Protein AF-A0A3Q4H167-F1 (afdb_monomer)

Radius of gyration: 28.89 Å; Cα contacts (8 Å, |Δi|>4): 225; chains: 1; bounding box: 60×75×89 Å

InterPro domains:
  IPR008984 SMAD/FHA domain superfamily [SSF49879] (13-139)
  IPR017855 SMAD-like domain superfamily [G3DSA:2.60.200.10] (4-181)
  IPR019471 Interferon regulatory factor-3 [PF10401] (14-150)
  IPR019471 Interferon regulatory factor-3 [SM01243] (11-179)

Foldseek 3Di:
DDDPPPPPPPFDKDWDWDDQPNHTDDTDIDTHQKEFEAADPDDPDDPPPCVVPDPHHYDHDDDDDPPDDDDPSNVVVVVQRVQRHRTKMWGQDPFAIWIAAAGNHWDWAAAPPPPDPDTHTHDHPDDIDHRTGPVVVVVVVVVVVVVVVVVVVVVVVVVVQVVVQVPDPVRDDDDDDDDDDDDDDDDDDDDDD

Mean predicted aligned error: 13.27 Å

Nearest PDB structures (foldseek):
  5bvi-assembly2_B  TM=8.585E-01  e=3.384E-06  Mus musculus
  5oen-assembly1_A  TM=8.382E-01  e=2.259E-06  Mus musculus
  5oem-assembly1_A-2  TM=8.106E-01  e=5.372E-06  Mus musculus
  3dsh-assembly1_A-2  TM=7.352E-01  e=3.859E-04  Homo sapiens
  5xod-assembly1_A  TM=6.257E-01  e=1.468E-02  Homo sapiens

Organism: Neolamprologus brichardi (NCBI:txid32507)

pLDDT: mean 80.31, std 19.28, range [36.22, 97.75]

Solvent-accessible surface area (backbone atoms only — not comparable to full-atom values): 12205 Å² total; per-residue (Å²): 132,86,80,80,79,77,73,81,73,82,70,50,63,45,81,50,74,43,66,59,98,86,41,80,78,46,77,49,77,43,81,42,46,43,40,33,45,24,30,67,79,89,64,97,61,80,79,70,81,57,82,84,70,62,93,54,54,73,46,70,51,74,80,85,62,90,84,58,74,86,52,74,66,48,54,49,46,67,63,43,45,73,32,24,47,69,13,38,37,42,38,56,55,90,63,25,35,30,41,36,37,57,22,76,43,89,45,69,49,77,40,94,78,57,92,57,95,61,77,41,76,56,62,66,74,57,79,66,43,80,49,40,50,51,62,66,48,53,52,51,52,52,52,50,51,51,52,52,53,50,53,49,53,51,52,51,51,51,51,51,52,52,53,56,48,73,69,34,95,81,67,74,80,85,84,85,86,76,84,78,83,75,88,76,83,82,76,84,80,84,81,90,132

Sequence (193 aa):
TPHVIARIQVSDSFDVAVYYLGQEVLKRQIQGTDVRITYLPSSPIPPTPLVLKARFPRIPLPEPPSTLPAGPELQALFTLLPFMEKGVVLTSTQQGVYGKRFCQGRVFWTGPHTTMPDLHKMERNTEPVLLFNKEIFKQRESEMKQQVQNAQSIFESITILQSLASQSPLGEITLNLVTVPSPTNESIGCGTF

Secondary structure (DSSP, 8-state):
------------EEEEEEEETTEEEEEEEEESSEEEEEE----SS----GGGT-SS-EEEEPPPPTTSPPSHHHHHHHHHGGGGTT-EEEEE-SSEEEEEE-SSS-EEE--TT-SS---EEEPBTSPPEEEEEHHHHHHHHHHHHHHHHHHHHHHHHHHHHHHHHHT-TT-------PPPPP-----------

Structure (mmCIF, N/CA/C/O backbone):
data_AF-A0A3Q4H167-F1
#
_entry.id   AF-A0A3Q4H167-F1
#
loop_
_atom_site.group_PDB
_atom_site.id
_atom_site.type_symbol
_atom_site.label_atom_id
_atom_site.label_alt_id
_atom_site.label_comp_id
_atom_site.label_asym_id
_atom_site.label_entity_id
_atom_site.label_seq_id
_atom_site.pdbx_PDB_ins_code
_atom_site.Cartn_x
_atom_site.Cartn_y
_atom_site.Cartn_z
_atom_site.occupancy
_atom_site.B_iso_or_equiv
_atom_site.auth_seq_id
_atom_site.auth_comp_id
_atom_site.auth_asym_id
_atom_site.auth_atom_id
_atom_site.pdbx_PDB_model_num
ATOM 1 N N . THR A 1 1 ? -32.579 -30.725 15.640 1.00 43.06 1 THR A N 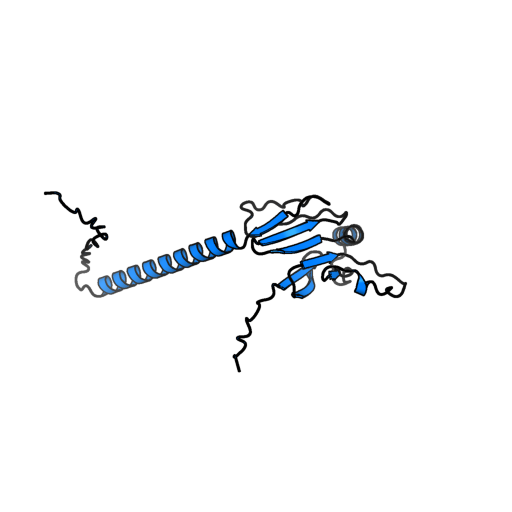1
ATOM 2 C CA . THR A 1 1 ? -31.429 -30.321 14.801 1.00 43.06 1 THR A CA 1
ATOM 3 C C . THR A 1 1 ? -31.025 -28.915 15.200 1.00 43.06 1 THR A C 1
ATOM 5 O O . THR A 1 1 ? -31.873 -28.035 15.128 1.00 43.06 1 THR A O 1
ATOM 8 N N . PRO A 1 2 ? -29.811 -28.675 15.720 1.00 40.72 2 PRO A N 1
ATOM 9 C CA . PRO A 1 2 ? -29.422 -27.328 16.108 1.00 40.72 2 PRO A CA 1
ATOM 10 C C . PRO A 1 2 ? -29.056 -26.524 14.856 1.00 40.72 2 PRO A C 1
ATOM 12 O O . PRO A 1 2 ? -28.248 -26.960 14.036 1.00 40.72 2 PRO A O 1
ATOM 15 N N . HIS A 1 3 ? -29.688 -25.361 14.706 1.00 39.06 3 HIS A N 1
ATOM 16 C CA . HIS A 1 3 ? -29.366 -24.378 13.681 1.00 39.06 3 HIS A CA 1
ATOM 17 C C . HIS A 1 3 ? -27.953 -23.838 13.920 1.00 39.06 3 HIS A C 1
ATOM 19 O O . HIS A 1 3 ? -27.687 -23.166 14.916 1.00 39.06 3 HIS A O 1
ATOM 25 N N . VAL A 1 4 ? -27.043 -24.140 12.996 1.00 45.09 4 VAL A N 1
ATOM 26 C CA . VAL A 1 4 ? -25.719 -23.521 12.936 1.00 45.09 4 VAL A CA 1
ATOM 27 C C . VAL A 1 4 ? -25.926 -22.068 12.520 1.00 45.09 4 VAL A C 1
ATOM 29 O O . VAL A 1 4 ? -26.190 -21.775 11.356 1.00 45.09 4 VAL A O 1
ATOM 32 N N . ILE A 1 5 ? -25.828 -21.151 13.482 1.00 48.06 5 ILE A N 1
ATOM 33 C CA . ILE A 1 5 ? -25.658 -19.729 13.191 1.00 48.06 5 ILE A CA 1
ATOM 34 C C . ILE A 1 5 ? -24.274 -19.603 12.557 1.00 48.06 5 ILE A C 1
ATOM 36 O O . ILE A 1 5 ? -23.255 -19.661 13.248 1.00 48.06 5 ILE A O 1
ATOM 40 N N . ALA A 1 6 ? -24.236 -19.490 11.230 1.00 44.94 6 ALA A N 1
ATOM 41 C CA . ALA A 1 6 ? -23.029 -19.142 10.504 1.00 44.94 6 ALA A CA 1
ATOM 42 C C . ALA A 1 6 ? -22.573 -17.767 11.004 1.00 44.94 6 ALA A C 1
ATOM 44 O O . ALA A 1 6 ? -23.150 -16.736 10.659 1.00 44.94 6 ALA A O 1
ATOM 45 N N . ARG A 1 7 ? -21.554 -17.746 11.869 1.00 48.09 7 ARG A N 1
ATOM 46 C CA . ARG A 1 7 ? -20.811 -16.520 12.147 1.00 48.09 7 ARG A CA 1
ATOM 47 C C . ARG A 1 7 ? -20.237 -16.084 10.806 1.00 48.09 7 ARG A C 1
ATOM 49 O O . ARG A 1 7 ? -19.384 -16.780 10.263 1.00 48.09 7 ARG A O 1
ATOM 56 N N . ILE A 1 8 ? -20.729 -14.975 10.258 1.00 46.16 8 ILE A N 1
ATOM 57 C CA . ILE A 1 8 ? -20.072 -14.307 9.136 1.00 46.16 8 ILE A CA 1
ATOM 58 C C . ILE A 1 8 ? -18.717 -13.873 9.682 1.00 46.16 8 ILE A C 1
ATOM 60 O O . ILE A 1 8 ? -18.597 -12.875 10.390 1.00 46.16 8 ILE A O 1
ATOM 64 N N . GLN A 1 9 ? -17.705 -14.699 9.451 1.00 50.94 9 GLN A N 1
ATOM 65 C CA . GLN A 1 9 ? -16.342 -14.372 9.798 1.00 50.94 9 GLN A CA 1
ATOM 66 C C . GLN A 1 9 ? -15.921 -13.317 8.782 1.00 50.94 9 GLN A C 1
ATOM 68 O O . GLN A 1 9 ? -15.625 -13.642 7.636 1.00 50.94 9 GLN A O 1
ATOM 73 N N . VAL A 1 10 ? -15.991 -12.045 9.178 1.00 60.62 10 VAL A N 1
ATOM 74 C CA . VAL A 1 10 ? -15.438 -10.950 8.383 1.00 60.62 10 VAL A CA 1
ATOM 75 C C . VAL A 1 10 ? -13.950 -11.249 8.242 1.00 60.62 10 VAL A C 1
ATOM 77 O O . VAL A 1 10 ? -13.193 -11.169 9.208 1.00 60.62 10 VAL A O 1
ATOM 80 N N . SER A 1 11 ? -13.552 -11.713 7.063 1.00 72.12 11 SER A N 1
ATOM 81 C CA . SER A 1 11 ? -12.152 -11.914 6.728 1.00 72.12 11 SER A CA 1
ATOM 82 C C . SER A 1 11 ? -11.541 -10.552 6.446 1.00 72.12 11 SER A C 1
ATOM 84 O O . SER A 1 11 ? -12.081 -9.809 5.625 1.00 72.12 11 SER A O 1
ATOM 86 N N . ASP A 1 12 ? -10.420 -10.237 7.093 1.00 85.69 12 ASP A N 1
ATOM 87 C CA . ASP A 1 12 ? -9.636 -9.060 6.729 1.00 85.69 12 ASP A CA 1
ATOM 88 C C . ASP A 1 12 ? -9.260 -9.123 5.237 1.00 85.69 12 ASP A C 1
ATOM 90 O O . ASP A 1 12 ? -9.067 -10.202 4.662 1.00 85.69 12 ASP A O 1
ATOM 94 N N . SER A 1 13 ? -9.164 -7.958 4.607 1.00 92.44 13 SER A N 1
ATOM 95 C CA . SER A 1 13 ? -8.734 -7.816 3.221 1.00 92.44 13 SER A CA 1
ATOM 96 C C . SER A 1 13 ? -7.856 -6.585 3.053 1.00 92.44 13 SER A C 1
ATOM 98 O O . SER A 1 13 ? -7.985 -5.605 3.787 1.00 92.44 13 SER A O 1
ATOM 100 N N . PHE A 1 14 ? -6.991 -6.624 2.046 1.00 94.19 14 PHE A N 1
ATOM 101 C CA . PHE A 1 14 ? -6.178 -5.494 1.622 1.00 94.19 14 PHE A CA 1
ATOM 102 C C . PHE A 1 14 ? -6.579 -5.053 0.224 1.00 94.19 14 PHE A C 1
ATOM 104 O O . PHE A 1 14 ? -6.515 -5.848 -0.712 1.00 94.19 14 PHE A O 1
ATOM 111 N N . ASP A 1 15 ? -6.901 -3.773 0.077 1.00 95.38 15 ASP A N 1
ATOM 112 C CA . ASP A 1 15 ? -6.956 -3.095 -1.212 1.00 95.38 15 ASP A CA 1
ATOM 113 C C . ASP A 1 15 ? -5.618 -2.398 -1.456 1.00 95.38 15 ASP A C 1
ATOM 115 O O . ASP A 1 15 ? -5.222 -1.490 -0.727 1.00 95.38 15 ASP A O 1
ATOM 119 N N . VAL A 1 16 ? -4.888 -2.865 -2.466 1.00 95.81 16 VAL A N 1
ATOM 120 C CA . VAL A 1 16 ? -3.539 -2.398 -2.785 1.00 95.81 16 VAL A CA 1
ATOM 121 C C . VAL A 1 16 ? -3.540 -1.773 -4.168 1.00 95.81 16 VAL A C 1
ATOM 123 O O . VAL A 1 16 ? -3.894 -2.424 -5.153 1.00 95.81 16 VAL A O 1
ATOM 126 N N . ALA A 1 17 ? -3.090 -0.524 -4.234 1.00 97.44 17 ALA A N 1
ATOM 127 C CA . ALA A 1 17 ? -2.807 0.183 -5.472 1.00 97.44 17 ALA A CA 1
ATOM 128 C C . ALA A 1 17 ? -1.304 0.482 -5.570 1.00 97.44 17 ALA A C 1
ATOM 130 O O . ALA A 1 17 ? -0.665 0.837 -4.578 1.00 97.44 17 ALA A O 1
ATOM 131 N N . VAL A 1 18 ? -0.735 0.312 -6.761 1.00 97.50 18 VAL A N 1
ATOM 132 C CA . VAL A 1 18 ? 0.668 0.614 -7.062 1.00 97.50 18 VAL A CA 1
ATOM 133 C C . VAL A 1 18 ? 0.701 1.760 -8.054 1.00 97.50 18 VAL A C 1
ATOM 135 O O . VAL A 1 18 ? 0.051 1.699 -9.099 1.00 97.50 18 VAL A O 1
ATOM 138 N N . TYR A 1 19 ? 1.500 2.773 -7.732 1.00 97.50 19 TYR A N 1
ATOM 139 C CA . TYR A 1 19 ? 1.714 3.939 -8.574 1.00 97.50 19 TYR A CA 1
ATOM 140 C C . TYR A 1 19 ? 3.181 4.022 -8.981 1.00 97.50 19 TYR A C 1
ATOM 142 O O . TYR A 1 19 ? 4.069 3.925 -8.131 1.00 97.50 19 TYR A O 1
ATOM 150 N N . TYR A 1 20 ? 3.432 4.255 -10.265 1.00 97.38 20 TYR A N 1
ATOM 151 C CA . TYR A 1 20 ? 4.746 4.616 -10.785 1.00 97.38 20 TYR A CA 1
ATOM 152 C C . TYR A 1 20 ? 4.676 6.028 -11.343 1.00 97.38 20 TYR A C 1
ATOM 154 O O . TYR A 1 20 ? 3.841 6.316 -12.191 1.00 97.38 20 TYR A O 1
ATOM 162 N N . LEU A 1 21 ? 5.532 6.917 -10.833 1.00 95.25 21 LEU A N 1
ATOM 163 C CA . LEU A 1 21 ? 5.610 8.319 -11.267 1.00 95.25 21 LEU A CA 1
ATOM 164 C C . LEU A 1 21 ? 4.243 9.041 -11.263 1.00 95.25 21 LEU A C 1
ATOM 166 O O . LEU A 1 21 ? 3.964 9.867 -12.123 1.00 95.25 21 LEU A O 1
ATOM 170 N N . GLY A 1 22 ? 3.373 8.699 -10.305 1.00 94.62 22 GLY A N 1
ATOM 171 C CA . GLY A 1 22 ? 2.020 9.257 -10.174 1.00 94.62 22 GLY A CA 1
ATOM 172 C C . GLY A 1 22 ? 0.929 8.549 -10.990 1.00 94.62 22 GLY A C 1
ATOM 173 O O . GLY A 1 22 ? -0.247 8.803 -10.750 1.00 94.62 22 GLY A O 1
ATOM 174 N N . GLN A 1 23 ? 1.274 7.627 -11.892 1.00 96.50 23 GLN A N 1
ATOM 175 C CA . GLN A 1 23 ? 0.307 6.836 -12.659 1.00 96.50 23 GLN A CA 1
ATOM 176 C C . GLN A 1 23 ? -0.023 5.520 -11.935 1.00 96.50 23 GLN A C 1
ATOM 178 O O . GLN A 1 23 ? 0.887 4.776 -11.569 1.00 96.50 23 GLN A O 1
ATOM 183 N N . GLU A 1 24 ? -1.311 5.205 -11.750 1.00 97.75 24 GLU A N 1
ATOM 184 C CA . GLU A 1 24 ? -1.752 3.894 -11.244 1.00 97.75 24 GLU A CA 1
ATOM 185 C C . GLU A 1 24 ? -1.447 2.807 -12.282 1.00 97.75 24 GLU A C 1
ATOM 187 O O . GLU A 1 24 ? -1.896 2.888 -13.425 1.00 97.75 24 GLU A O 1
ATOM 192 N N . VAL A 1 25 ? -0.686 1.787 -11.887 1.00 97.31 25 VAL A N 1
ATOM 193 C CA . VAL A 1 25 ? -0.278 0.679 -12.772 1.00 97.31 25 VAL A CA 1
ATOM 194 C C . VAL A 1 25 ? -0.857 -0.670 -12.349 1.00 97.31 25 VAL A C 1
ATOM 196 O O . VAL A 1 25 ? -0.839 -1.629 -13.118 1.00 97.31 25 VAL A O 1
ATOM 199 N N . LEU A 1 26 ? -1.362 -0.768 -11.118 1.00 96.31 26 LEU A N 1
ATOM 200 C CA . LEU A 1 26 ? -1.991 -1.969 -10.583 1.00 96.31 26 LEU A CA 1
ATOM 201 C C . LEU A 1 26 ? -2.961 -1.587 -9.471 1.00 96.31 26 LEU A C 1
ATOM 203 O O . LEU A 1 26 ? -2.605 -0.810 -8.589 1.00 96.31 26 LEU A O 1
ATOM 207 N N . LYS A 1 27 ? -4.125 -2.236 -9.448 1.00 97.06 27 LYS A N 1
ATOM 208 C CA . LYS A 1 27 ? -5.043 -2.241 -8.310 1.00 97.06 27 LYS A CA 1
ATOM 209 C C . LYS A 1 27 ? -5.552 -3.654 -8.077 1.00 97.06 27 LYS A C 1
ATOM 211 O O . LYS A 1 27 ? -6.007 -4.309 -9.014 1.00 97.06 27 LYS A O 1
ATOM 216 N N . ARG A 1 28 ? -5.437 -4.154 -6.847 1.00 94.06 28 ARG A N 1
ATOM 217 C CA . ARG A 1 28 ? -5.914 -5.489 -6.466 1.00 94.06 28 ARG A CA 1
ATOM 218 C C . ARG A 1 28 ? -6.451 -5.511 -5.050 1.00 94.06 28 ARG A C 1
ATOM 220 O O . ARG A 1 28 ? -5.851 -4.929 -4.153 1.00 94.06 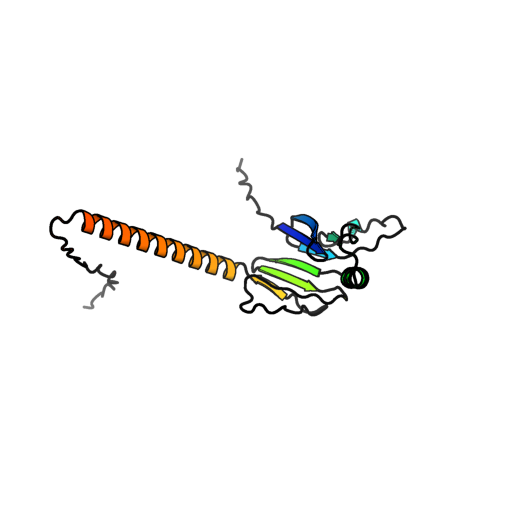28 ARG A O 1
ATOM 227 N N . GLN A 1 29 ? -7.509 -6.288 -4.868 1.00 93.88 29 GLN A N 1
ATOM 228 C CA . GLN A 1 29 ? -7.975 -6.707 -3.559 1.00 93.88 29 GLN A CA 1
ATOM 229 C C . GLN A 1 29 ? -7.446 -8.108 -3.256 1.00 93.88 29 GLN A C 1
ATOM 231 O O . GLN A 1 29 ? -7.487 -8.993 -4.113 1.00 93.88 29 GLN A O 1
ATOM 236 N N . ILE A 1 30 ? -6.947 -8.310 -2.043 1.00 90.38 30 ILE A N 1
ATOM 237 C CA . ILE A 1 30 ? -6.484 -9.603 -1.546 1.00 90.38 30 ILE A CA 1
ATOM 238 C C . ILE A 1 30 ? -7.221 -9.908 -0.250 1.00 90.38 30 ILE A C 1
ATOM 240 O O . ILE A 1 30 ? -7.204 -9.106 0.680 1.00 90.38 30 ILE A O 1
ATOM 244 N N . GLN A 1 31 ? -7.852 -11.077 -0.187 1.00 90.38 31 GLN A N 1
ATOM 245 C CA . GLN A 1 31 ? -8.442 -11.589 1.045 1.00 90.38 31 GLN A CA 1
ATOM 246 C C . GLN A 1 31 ? -7.365 -12.235 1.917 1.00 90.38 31 GLN A C 1
ATOM 248 O O . GLN A 1 31 ? -6.489 -12.945 1.416 1.00 90.38 31 GLN A O 1
ATOM 253 N N . GLY A 1 32 ? -7.456 -12.014 3.224 1.00 89.00 32 GLY A N 1
ATOM 254 C CA . GLY A 1 32 ? -6.559 -12.577 4.220 1.00 89.00 32 GLY A CA 1
ATOM 255 C C . GLY A 1 32 ? -5.897 -11.520 5.096 1.00 89.00 32 GLY A C 1
ATOM 256 O O . GLY A 1 32 ? -5.912 -10.322 4.818 1.00 89.00 32 GLY A O 1
ATOM 257 N N . THR A 1 33 ? -5.279 -11.999 6.169 1.00 92.69 33 THR A N 1
ATOM 258 C CA . THR A 1 33 ? -4.562 -11.163 7.135 1.00 92.69 33 THR A CA 1
ATOM 259 C C . THR A 1 33 ? -3.168 -10.782 6.676 1.00 92.69 33 THR A C 1
ATOM 261 O O . THR A 1 33 ? -2.592 -9.864 7.240 1.00 92.69 33 THR A O 1
ATOM 264 N N . ASP A 1 34 ? -2.614 -11.438 5.660 1.00 93.44 34 ASP A N 1
ATOM 265 C CA . ASP A 1 34 ? -1.226 -11.253 5.254 1.00 93.44 34 ASP A CA 1
ATOM 266 C C . ASP A 1 34 ? -1.107 -11.088 3.745 1.00 93.44 34 ASP A C 1
ATOM 268 O O . ASP A 1 34 ? -1.701 -11.837 2.969 1.00 93.44 34 ASP A O 1
ATOM 272 N N . VAL A 1 35 ? -0.270 -10.148 3.317 1.00 94.88 35 VAL A N 1
ATOM 273 C CA . VAL A 1 35 ? 0.062 -9.964 1.905 1.00 94.88 35 VAL A CA 1
ATOM 274 C C . VAL A 1 35 ? 1.516 -9.545 1.746 1.00 94.88 35 VAL A C 1
ATOM 276 O O . VAL A 1 35 ? 2.053 -8.763 2.529 1.00 94.88 35 VAL A O 1
ATOM 279 N N . ARG A 1 36 ? 2.184 -10.065 0.714 1.00 95.62 36 ARG A N 1
ATOM 280 C CA . ARG A 1 36 ? 3.531 -9.633 0.329 1.00 95.62 36 ARG A CA 1
ATOM 281 C C . ARG A 1 36 ? 3.512 -8.907 -1.004 1.00 95.62 36 ARG A C 1
ATOM 283 O O . ARG A 1 36 ? 3.145 -9.496 -2.014 1.00 95.62 36 ARG A O 1
ATOM 290 N N . ILE A 1 37 ? 4.016 -7.682 -1.022 1.00 96.44 37 ILE A N 1
ATOM 291 C CA . ILE A 1 37 ? 4.226 -6.895 -2.240 1.00 96.44 37 ILE A CA 1
ATOM 292 C C . ILE A 1 37 ? 5.693 -7.052 -2.640 1.00 96.44 37 ILE A C 1
ATOM 294 O O . ILE A 1 37 ? 6.582 -6.779 -1.834 1.00 96.44 37 ILE A O 1
ATOM 298 N N . THR A 1 38 ? 5.965 -7.555 -3.841 1.00 95.88 38 THR A N 1
ATOM 299 C CA . THR A 1 38 ? 7.313 -7.968 -4.273 1.00 95.88 38 THR A CA 1
ATOM 300 C C . THR A 1 38 ? 7.477 -7.796 -5.776 1.00 95.88 38 THR A C 1
ATOM 302 O O . THR A 1 38 ? 6.520 -7.982 -6.516 1.00 95.88 38 THR A O 1
ATOM 305 N N . TYR A 1 39 ? 8.681 -7.465 -6.237 1.00 94.81 39 TYR A N 1
ATOM 306 C CA . TYR A 1 39 ? 9.010 -7.537 -7.658 1.00 94.81 39 TYR A CA 1
ATOM 307 C C . TYR A 1 39 ? 9.467 -8.950 -8.026 1.00 94.81 39 TYR A C 1
ATOM 309 O O . TYR A 1 39 ? 10.344 -9.510 -7.371 1.00 94.81 39 TYR A O 1
ATOM 317 N N . LEU A 1 40 ? 8.877 -9.525 -9.070 1.00 88.38 40 LEU A N 1
ATOM 318 C CA . LEU A 1 40 ? 9.301 -10.809 -9.617 1.00 88.38 40 LEU A CA 1
ATOM 319 C C . LEU A 1 40 ? 9.873 -10.543 -11.009 1.00 88.38 40 LEU A C 1
ATOM 321 O O . LEU A 1 40 ? 9.098 -10.175 -11.889 1.00 88.38 40 LEU A O 1
ATOM 325 N N . PRO A 1 41 ? 11.189 -10.706 -11.225 1.00 74.94 41 PRO A N 1
ATOM 326 C CA . PRO A 1 41 ? 11.750 -10.524 -12.552 1.00 74.94 41 PRO A CA 1
ATOM 327 C C . PRO A 1 41 ? 11.141 -11.547 -13.513 1.00 74.94 41 PRO A C 1
ATOM 329 O O . PRO A 1 41 ? 10.957 -12.717 -13.160 1.00 74.94 41 PRO A O 1
ATOM 332 N N . SER A 1 42 ? 10.854 -11.104 -14.734 1.00 67.44 42 SER A N 1
ATOM 333 C CA . SER A 1 42 ? 10.404 -11.972 -15.821 1.00 67.44 42 SER A CA 1
ATOM 334 C C . SER A 1 42 ? 11.449 -13.070 -16.072 1.00 67.44 42 SER A C 1
ATOM 336 O O . SER A 1 42 ? 12.525 -12.806 -16.607 1.00 67.44 42 SER A O 1
ATOM 338 N N . SER A 1 43 ? 11.175 -14.303 -15.633 1.00 61.53 43 SER A N 1
ATOM 339 C CA . SER A 1 43 ? 12.065 -15.442 -15.876 1.00 61.53 43 SER A CA 1
ATOM 340 C C . SER A 1 43 ? 11.725 -16.096 -17.220 1.00 61.53 43 SER A C 1
ATOM 342 O O . SER A 1 43 ? 10.550 -16.362 -17.468 1.00 61.53 43 SER A O 1
ATOM 344 N N . PRO A 1 44 ? 12.719 -16.417 -18.070 1.00 56.41 44 PRO A N 1
ATOM 345 C CA . PRO A 1 44 ? 12.502 -17.212 -19.281 1.00 56.41 44 PRO A CA 1
ATOM 346 C C . PRO A 1 44 ? 12.239 -18.699 -18.980 1.00 56.41 44 PRO A C 1
ATOM 348 O O . PRO A 1 44 ? 11.938 -19.471 -19.887 1.00 56.41 44 PRO A O 1
ATOM 351 N N . ILE A 1 45 ? 12.376 -19.121 -17.719 1.00 60.53 45 ILE A N 1
ATOM 352 C CA . ILE A 1 45 ? 12.191 -20.504 -17.281 1.00 60.53 45 ILE A CA 1
ATOM 353 C C . ILE A 1 45 ? 10.736 -20.662 -16.811 1.00 60.53 45 ILE A C 1
ATOM 355 O O . ILE A 1 45 ? 10.266 -19.817 -16.043 1.00 60.53 45 ILE A O 1
ATOM 359 N N . PRO A 1 46 ? 10.012 -21.727 -17.221 1.00 56.97 46 PRO A N 1
ATOM 360 C CA . PRO A 1 46 ? 8.679 -22.014 -16.702 1.00 56.97 46 PRO A CA 1
ATOM 361 C C . PRO A 1 46 ? 8.702 -21.978 -15.171 1.00 56.97 46 PRO A C 1
ATOM 363 O O . PRO A 1 46 ? 9.627 -22.543 -14.578 1.00 56.97 46 PRO A O 1
ATOM 366 N N . PRO A 1 47 ? 7.730 -21.329 -14.505 1.00 55.47 47 PRO A N 1
ATOM 367 C CA . PRO A 1 47 ? 7.737 -21.260 -13.057 1.00 55.47 47 PRO A CA 1
ATOM 368 C C . PRO A 1 47 ? 7.674 -22.685 -12.508 1.00 55.47 47 PRO A C 1
ATOM 370 O O . PRO A 1 47 ? 6.647 -23.357 -12.611 1.00 55.47 47 PRO A O 1
ATOM 373 N N . THR A 1 48 ? 8.767 -23.155 -11.900 1.00 55.06 48 THR A N 1
ATOM 374 C CA . THR A 1 48 ? 8.716 -24.317 -11.011 1.00 55.06 48 THR A CA 1
ATOM 375 C C . THR A 1 48 ? 7.580 -24.044 -10.030 1.00 55.06 48 THR A C 1
ATOM 377 O O . THR A 1 48 ? 7.546 -22.924 -9.508 1.00 55.06 48 THR A O 1
ATOM 380 N N . PRO A 1 49 ? 6.636 -24.972 -9.784 1.00 53.19 49 PRO A N 1
ATOM 381 C CA . PRO A 1 49 ? 5.463 -24.708 -8.955 1.00 53.19 49 PRO A CA 1
ATOM 382 C C . PRO A 1 49 ? 5.862 -24.396 -7.501 1.00 53.19 49 PRO A C 1
ATOM 384 O O . PRO A 1 49 ? 5.804 -25.220 -6.596 1.00 53.19 49 PRO A O 1
ATOM 387 N N . LEU A 1 50 ? 6.240 -23.139 -7.269 1.00 51.78 50 LEU A N 1
ATOM 388 C CA . LEU A 1 50 ? 6.496 -22.491 -5.984 1.00 51.78 50 LEU A CA 1
ATOM 389 C C . LEU A 1 50 ? 5.194 -22.279 -5.198 1.00 51.78 50 LEU A C 1
ATOM 391 O O . LEU A 1 50 ? 5.236 -21.875 -4.034 1.00 51.78 50 LEU A O 1
ATOM 395 N N . VAL A 1 51 ? 4.052 -22.591 -5.824 1.00 48.44 51 VAL A N 1
ATOM 396 C CA . VAL A 1 51 ? 2.693 -22.549 -5.268 1.00 48.44 51 VAL A CA 1
ATOM 397 C C . VAL A 1 51 ? 2.586 -23.352 -3.966 1.00 48.44 51 VAL A C 1
ATOM 399 O O . VAL A 1 51 ? 1.796 -22.997 -3.102 1.00 48.44 51 VAL A O 1
ATOM 402 N N . LEU A 1 52 ? 3.440 -24.357 -3.752 1.00 47.12 52 LEU A N 1
ATOM 403 C CA . LEU A 1 52 ? 3.394 -25.193 -2.548 1.00 47.12 52 LEU A CA 1
ATOM 404 C C . LEU A 1 52 ? 4.167 -24.643 -1.327 1.00 47.12 52 LEU A C 1
ATOM 406 O O . LEU A 1 52 ? 4.119 -25.267 -0.272 1.00 47.12 52 LEU A O 1
ATOM 410 N N . LYS A 1 53 ? 4.887 -23.506 -1.411 1.00 51.06 53 LYS A N 1
ATOM 411 C CA . LYS A 1 53 ? 5.722 -23.002 -0.285 1.00 51.06 53 LYS A CA 1
ATOM 412 C C . LYS A 1 53 ? 5.523 -21.536 0.116 1.00 51.06 53 LYS A C 1
ATOM 414 O O . LYS A 1 53 ? 6.172 -21.072 1.058 1.00 51.06 53 LYS A O 1
ATOM 419 N N . ALA A 1 54 ? 4.668 -20.768 -0.557 1.00 57.56 54 ALA A N 1
ATOM 420 C CA . ALA A 1 54 ? 4.418 -19.387 -0.142 1.00 57.56 54 ALA A CA 1
ATOM 421 C C . ALA A 1 54 ? 3.452 -19.356 1.056 1.00 57.56 54 ALA A C 1
ATOM 423 O O . ALA A 1 54 ? 2.283 -19.682 0.912 1.00 57.56 54 ALA A O 1
ATOM 424 N N . ARG A 1 55 ? 3.936 -18.936 2.236 1.00 70.38 55 ARG A N 1
ATOM 425 C CA . ARG A 1 55 ? 3.109 -18.846 3.458 1.00 70.38 55 ARG A CA 1
ATOM 426 C C . ARG A 1 55 ? 1.973 -17.815 3.386 1.00 70.38 55 ARG A C 1
ATOM 428 O O . ARG A 1 55 ? 1.060 -17.908 4.192 1.00 70.38 55 ARG A O 1
ATOM 435 N N . PHE A 1 56 ? 2.036 -16.855 2.459 1.00 79.38 56 PHE A N 1
ATOM 436 C CA . PHE A 1 56 ? 1.078 -15.750 2.347 1.00 79.38 56 PHE A CA 1
ATOM 437 C C . PHE A 1 56 ? 0.859 -15.351 0.872 1.00 79.38 56 PHE A C 1
ATOM 439 O O . PHE A 1 56 ? 1.805 -15.492 0.078 1.00 79.38 56 PHE A O 1
ATOM 446 N N . PRO A 1 57 ? -0.329 -14.821 0.507 1.00 88.81 57 PRO A N 1
ATOM 447 C CA . PRO A 1 57 ? -0.612 -14.218 -0.797 1.00 88.81 57 PRO A CA 1
ATOM 448 C C . PRO A 1 57 ? 0.439 -13.190 -1.237 1.00 88.81 57 PRO A C 1
ATOM 450 O O . PRO A 1 57 ? 1.009 -12.462 -0.420 1.00 88.81 57 PRO A O 1
ATOM 453 N N . ARG A 1 58 ? 0.699 -13.114 -2.547 1.00 90.50 58 ARG A N 1
ATOM 454 C CA . ARG A 1 58 ? 1.677 -12.186 -3.134 1.00 90.50 58 ARG A CA 1
ATOM 455 C C . ARG A 1 58 ? 1.028 -11.275 -4.168 1.00 90.50 58 ARG A C 1
ATOM 457 O O . ARG A 1 58 ? 0.256 -11.741 -5.000 1.00 90.50 58 ARG A O 1
ATOM 464 N N . ILE A 1 59 ? 1.421 -10.007 -4.153 1.00 93.62 59 ILE A N 1
ATOM 465 C CA . ILE A 1 59 ? 1.126 -9.022 -5.190 1.00 93.62 59 ILE A CA 1
ATOM 466 C C . ILE A 1 59 ? 2.438 -8.734 -5.931 1.00 93.62 59 ILE A C 1
ATOM 468 O O . ILE A 1 59 ? 3.331 -8.110 -5.345 1.00 93.62 59 ILE A O 1
ATOM 472 N N . PRO A 1 60 ? 2.592 -9.210 -7.180 1.00 94.88 60 PRO A N 1
ATOM 473 C CA . PRO A 1 60 ? 3.746 -8.865 -7.991 1.00 94.88 60 PRO A CA 1
ATOM 474 C C . PRO A 1 60 ? 3.665 -7.392 -8.411 1.00 94.88 60 PRO A C 1
ATOM 476 O O . PRO A 1 60 ? 2.641 -6.945 -8.927 1.00 94.88 60 PRO A O 1
ATOM 479 N N . LEU A 1 61 ? 4.743 -6.646 -8.184 1.00 96.56 61 LEU A N 1
ATOM 480 C CA . LEU A 1 61 ? 4.952 -5.329 -8.774 1.00 96.56 61 LEU A CA 1
ATOM 481 C C . LEU A 1 61 ? 5.097 -5.500 -10.298 1.00 96.56 61 LEU A C 1
ATOM 483 O O . LEU A 1 61 ? 5.897 -6.345 -10.709 1.00 96.56 61 LEU A O 1
ATOM 487 N N . PRO A 1 62 ? 4.320 -4.770 -11.119 1.00 94.56 62 PRO A N 1
ATOM 488 C CA . PRO A 1 62 ? 4.361 -4.918 -12.569 1.00 94.56 62 PRO A CA 1
ATOM 489 C C . PRO A 1 62 ? 5.635 -4.311 -13.167 1.00 94.56 62 PRO A C 1
ATOM 491 O O . PRO A 1 62 ? 6.286 -3.464 -12.557 1.00 94.56 62 PRO A O 1
ATOM 494 N N . GLU A 1 63 ? 5.956 -4.707 -14.396 1.00 94.19 63 GLU A N 1
ATOM 495 C CA . GLU A 1 63 ? 6.926 -3.974 -15.213 1.00 94.19 63 GLU A CA 1
ATOM 496 C C . GLU A 1 63 ? 6.404 -2.547 -15.494 1.00 94.19 63 GLU A C 1
ATOM 498 O O . GLU A 1 63 ? 5.189 -2.367 -15.655 1.00 94.19 63 GLU A O 1
ATOM 503 N N . PRO A 1 64 ? 7.272 -1.518 -15.562 1.00 94.31 64 PRO A N 1
ATOM 504 C CA . PRO A 1 64 ? 6.853 -0.157 -15.892 1.00 94.31 64 PRO A CA 1
ATOM 505 C C . PRO A 1 64 ? 6.182 -0.097 -17.279 1.00 94.31 64 PRO A C 1
ATOM 507 O O . PRO A 1 64 ? 6.800 -0.512 -18.263 1.00 94.31 64 PRO A O 1
ATOM 510 N N . PRO A 1 65 ? 4.939 0.411 -17.406 1.00 94.31 65 PRO A N 1
ATOM 511 C CA . PRO A 1 65 ? 4.275 0.498 -18.701 1.00 94.31 65 PRO A CA 1
ATOM 512 C C . PRO A 1 65 ? 4.924 1.560 -19.593 1.00 94.31 65 PRO A C 1
ATOM 514 O O . PRO A 1 65 ? 5.398 2.593 -19.118 1.00 94.31 65 PRO A O 1
ATOM 517 N N . SER A 1 66 ? 4.862 1.355 -20.910 1.00 93.06 66 SER A N 1
ATOM 518 C CA . SER A 1 66 ? 5.411 2.284 -21.911 1.00 93.06 66 SER A CA 1
ATOM 519 C C . SER A 1 66 ? 4.700 3.643 -21.965 1.00 93.06 66 SER A C 1
ATOM 521 O O . SER A 1 66 ? 5.158 4.538 -22.665 1.00 93.06 66 SER A O 1
ATOM 523 N N . THR A 1 67 ? 3.575 3.801 -21.259 1.00 94.19 67 THR A N 1
ATOM 524 C CA . THR A 1 67 ? 2.846 5.073 -21.131 1.00 94.19 67 THR A CA 1
ATOM 525 C C . THR A 1 67 ? 3.489 6.039 -20.141 1.00 94.19 67 THR A C 1
ATOM 527 O O . THR A 1 67 ? 3.093 7.201 -20.101 1.00 94.19 67 THR A O 1
ATOM 530 N N . LEU A 1 68 ? 4.428 5.570 -19.312 1.00 94.88 68 LEU A N 1
ATOM 531 C CA . LEU A 1 68 ? 5.106 6.426 -18.345 1.00 94.88 68 LEU A CA 1
ATOM 532 C C . LEU A 1 68 ? 5.974 7.475 -19.053 1.00 94.88 68 LEU A C 1
ATOM 534 O O . LEU A 1 68 ? 6.570 7.182 -20.094 1.00 94.88 68 LEU A O 1
ATOM 538 N N . PRO A 1 69 ? 6.096 8.686 -18.481 1.00 92.75 69 PRO A N 1
ATOM 539 C CA . PRO A 1 69 ? 6.964 9.711 -19.035 1.00 92.75 69 PRO A CA 1
ATOM 540 C C . PRO A 1 69 ? 8.418 9.229 -19.045 1.00 92.75 69 PRO A C 1
ATOM 542 O O . PRO A 1 69 ? 8.930 8.713 -18.048 1.00 92.75 69 PRO A O 1
ATOM 545 N N . ALA A 1 70 ? 9.090 9.414 -20.180 1.00 92.00 70 ALA A N 1
ATOM 546 C CA . ALA A 1 70 ? 10.520 9.168 -20.278 1.00 9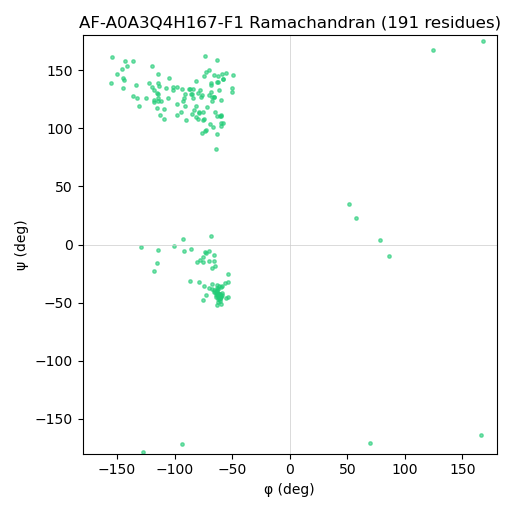2.00 70 ALA A CA 1
ATOM 547 C C . ALA A 1 70 ? 11.283 10.210 -19.447 1.00 92.00 70 ALA A C 1
ATOM 549 O O . ALA A 1 70 ? 10.967 11.398 -19.488 1.00 92.00 70 ALA A O 1
ATOM 550 N N . GLY A 1 71 ? 12.301 9.770 -18.711 1.00 93.75 71 GLY A N 1
ATOM 551 C CA . GLY A 1 71 ? 13.108 10.657 -17.880 1.00 93.75 71 GLY A CA 1
ATOM 552 C C . GLY A 1 71 ? 14.017 9.909 -16.903 1.00 93.75 71 GLY A C 1
ATOM 553 O O . GLY A 1 71 ? 13.944 8.677 -16.802 1.00 93.75 71 GLY A O 1
ATOM 554 N N . PRO A 1 72 ? 14.878 10.637 -16.169 1.00 96.50 72 PRO A N 1
ATOM 555 C CA . PRO A 1 72 ? 15.736 10.070 -15.128 1.00 96.50 72 PRO A CA 1
ATOM 556 C C . PRO A 1 72 ? 14.963 9.266 -14.074 1.00 96.50 72 PRO A C 1
ATOM 558 O O . PRO A 1 72 ? 15.469 8.271 -13.559 1.00 96.50 72 PRO A O 1
ATOM 561 N N . GLU A 1 73 ? 13.724 9.654 -13.778 1.00 95.75 73 GLU A N 1
ATOM 562 C CA . GLU A 1 73 ? 12.857 8.997 -12.804 1.00 95.75 73 GLU A CA 1
ATOM 563 C C . GLU A 1 73 ? 12.434 7.599 -13.269 1.00 95.75 73 GLU A C 1
ATOM 565 O O . GLU A 1 73 ? 12.406 6.663 -12.466 1.00 95.75 73 GLU A O 1
ATOM 570 N N . LEU A 1 74 ? 12.167 7.425 -14.568 1.00 95.88 74 LEU A N 1
ATOM 571 C CA . LEU A 1 74 ? 11.877 6.115 -15.151 1.00 95.88 74 LEU A CA 1
ATOM 572 C C . LEU A 1 74 ? 13.110 5.199 -15.073 1.00 95.88 74 LEU A C 1
ATOM 574 O O . LEU A 1 74 ? 12.994 4.031 -14.704 1.00 95.88 74 LEU A O 1
ATOM 578 N N . GLN A 1 75 ? 14.309 5.733 -15.325 1.00 95.75 75 GLN A N 1
ATOM 579 C CA . GLN A 1 75 ? 15.556 4.974 -15.171 1.00 95.75 75 GLN A CA 1
ATOM 580 C C . GLN A 1 75 ? 15.834 4.600 -13.706 1.00 95.75 75 GLN A C 1
ATOM 582 O O . GLN A 1 75 ? 16.280 3.485 -13.409 1.00 95.75 75 GLN A O 1
ATOM 587 N N . ALA A 1 76 ? 15.548 5.509 -12.771 1.00 95.75 76 ALA A N 1
ATOM 588 C CA . ALA A 1 76 ? 15.632 5.234 -11.343 1.00 95.75 76 ALA A CA 1
ATOM 589 C C . ALA A 1 76 ? 14.642 4.134 -10.925 1.00 95.75 76 ALA A C 1
ATOM 591 O O . ALA A 1 76 ? 15.004 3.266 -10.129 1.00 95.75 76 ALA A O 1
ATOM 592 N N . LEU A 1 77 ? 13.434 4.111 -11.501 1.00 95.44 77 LEU A N 1
ATOM 593 C CA . LEU A 1 77 ? 12.452 3.049 -11.282 1.00 95.44 77 LEU A CA 1
ATOM 594 C C . LEU A 1 77 ? 12.967 1.688 -11.774 1.00 95.44 77 LEU A C 1
ATOM 596 O O . LEU A 1 77 ? 12.952 0.730 -11.000 1.00 95.44 77 LEU A O 1
ATOM 600 N N . PHE A 1 78 ? 13.492 1.606 -13.002 1.00 94.50 78 PHE A N 1
ATOM 601 C CA . PHE A 1 78 ? 14.103 0.372 -13.520 1.00 94.50 78 PHE A CA 1
ATOM 602 C C . PHE A 1 78 ? 15.268 -0.110 -12.652 1.00 94.50 78 PHE A C 1
ATOM 604 O O . PHE A 1 78 ? 15.435 -1.309 -12.438 1.00 94.50 78 PHE A O 1
ATOM 611 N N . THR A 1 79 ? 16.043 0.823 -12.099 1.00 95.12 79 THR A N 1
ATOM 612 C CA . THR A 1 79 ? 17.129 0.503 -11.167 1.00 95.12 79 THR A CA 1
ATOM 613 C C . THR A 1 79 ? 16.590 0.000 -9.826 1.00 95.12 79 THR A C 1
ATOM 615 O O . THR A 1 79 ? 17.175 -0.901 -9.239 1.00 95.12 79 THR A O 1
ATOM 618 N N . LEU A 1 80 ? 15.479 0.552 -9.329 1.00 95.88 80 LEU A N 1
ATOM 619 C CA . LEU A 1 80 ? 14.891 0.221 -8.029 1.00 95.88 80 LEU A CA 1
ATOM 620 C C . LEU A 1 80 ? 14.213 -1.154 -8.002 1.00 95.88 80 LEU A C 1
ATOM 622 O O . LEU A 1 80 ? 14.358 -1.875 -7.012 1.00 95.88 80 LEU A O 1
ATOM 626 N N . LEU A 1 81 ? 13.449 -1.505 -9.041 1.00 95.62 81 LEU A N 1
ATOM 627 C CA . LEU A 1 81 ? 12.577 -2.688 -9.041 1.00 95.62 81 LEU A CA 1
ATOM 628 C C . LEU A 1 81 ? 13.296 -4.000 -8.676 1.00 95.62 81 LEU A C 1
ATOM 630 O O . LEU A 1 81 ? 12.801 -4.698 -7.786 1.00 95.62 81 LEU A O 1
ATOM 634 N N . PRO A 1 82 ? 14.490 -4.320 -9.217 1.00 95.25 82 PRO A N 1
ATOM 635 C CA . PRO A 1 82 ? 15.236 -5.516 -8.821 1.00 95.25 82 PRO A CA 1
ATOM 636 C C . PRO A 1 82 ? 15.526 -5.590 -7.316 1.00 95.25 82 PRO A C 1
ATOM 638 O O . PRO A 1 82 ? 15.489 -6.662 -6.712 1.00 95.25 82 PRO A O 1
ATOM 641 N N . PHE A 1 83 ? 15.732 -4.448 -6.656 1.00 96.62 83 PHE A N 1
ATOM 642 C CA . PHE A 1 83 ? 15.976 -4.410 -5.215 1.00 96.62 83 PHE A CA 1
ATOM 643 C C . PHE A 1 83 ? 14.716 -4.688 -4.379 1.00 96.62 83 PHE A C 1
ATOM 645 O O . PHE A 1 83 ? 14.833 -4.830 -3.157 1.00 96.62 83 PHE A O 1
ATOM 652 N N . MET A 1 84 ? 13.534 -4.807 -4.999 1.00 96.94 84 MET A N 1
ATOM 653 C CA . MET A 1 84 ? 12.241 -5.098 -4.366 1.00 96.94 84 MET A CA 1
ATOM 654 C C . MET A 1 84 ? 11.882 -6.594 -4.317 1.00 96.94 84 MET A C 1
ATOM 656 O O . MET A 1 84 ? 10.813 -6.943 -3.816 1.00 96.94 84 MET A O 1
ATOM 660 N N . GLU A 1 85 ? 12.775 -7.495 -4.740 1.00 92.38 85 GLU A N 1
ATOM 661 C CA . GLU A 1 85 ? 12.508 -8.941 -4.863 1.00 92.38 85 GLU A CA 1
ATOM 662 C C . GLU A 1 85 ? 12.010 -9.609 -3.567 1.00 92.38 85 GLU A C 1
ATOM 664 O O . GLU A 1 85 ? 11.012 -10.325 -3.548 1.00 92.38 85 GLU A O 1
ATOM 669 N N . LYS A 1 86 ? 12.639 -9.342 -2.416 1.00 93.50 86 LYS A N 1
ATOM 670 C CA . LYS A 1 86 ? 12.162 -9.915 -1.136 1.00 93.50 86 LYS A CA 1
ATOM 671 C C . LYS A 1 86 ? 10.896 -9.234 -0.599 1.00 93.50 86 LYS A C 1
ATOM 673 O O . LYS A 1 86 ? 10.223 -9.793 0.267 1.00 93.50 86 LYS A O 1
ATOM 678 N N . GLY A 1 87 ? 10.569 -8.0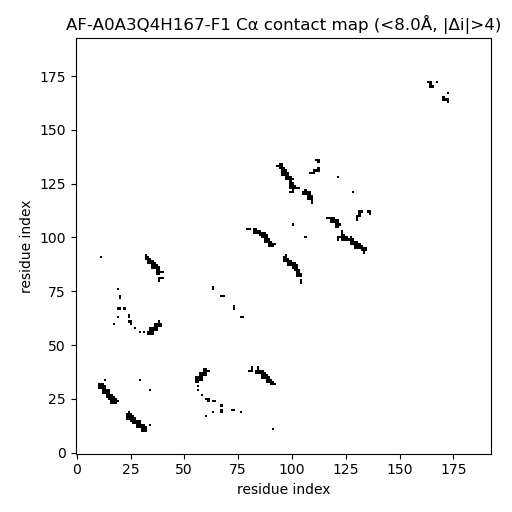63 -1.138 1.00 95.38 87 GLY A N 1
ATOM 679 C CA . GLY A 1 87 ? 9.329 -7.346 -0.891 1.00 95.38 87 GLY A CA 1
ATOM 680 C C . GLY A 1 87 ? 9.148 -6.746 0.502 1.00 95.38 87 GLY A C 1
ATOM 681 O O . GLY A 1 87 ? 10.054 -6.711 1.346 1.00 95.38 87 GLY A O 1
ATOM 682 N N . VAL A 1 88 ? 7.919 -6.287 0.713 1.00 97.12 88 VAL A N 1
ATOM 683 C CA . VAL A 1 88 ? 7.363 -5.812 1.982 1.00 97.12 88 VAL A CA 1
ATOM 684 C C . VAL A 1 88 ? 6.168 -6.694 2.319 1.00 97.12 88 VAL A C 1
ATOM 686 O O . VAL A 1 88 ? 5.366 -7.013 1.442 1.00 97.12 88 VAL A O 1
ATOM 689 N N . VAL A 1 89 ? 6.071 -7.124 3.573 1.00 96.38 89 VAL A N 1
ATOM 690 C CA . VAL A 1 89 ? 4.915 -7.867 4.085 1.00 96.38 89 VAL A CA 1
ATOM 691 C C . VAL A 1 89 ? 4.043 -6.920 4.886 1.00 96.38 89 VAL A C 1
ATOM 693 O O . VAL A 1 89 ? 4.565 -6.183 5.723 1.00 96.38 89 VAL A O 1
ATOM 696 N N . LEU A 1 90 ? 2.741 -6.970 4.627 1.00 96.50 90 LEU A N 1
ATOM 697 C CA . LEU A 1 90 ? 1.712 -6.364 5.454 1.00 96.50 90 LEU A CA 1
ATOM 698 C C . LEU A 1 90 ? 0.960 -7.469 6.189 1.00 96.50 90 LEU A C 1
ATOM 700 O O . LEU A 1 90 ? 0.591 -8.466 5.567 1.00 96.50 90 LEU A O 1
ATOM 704 N N . THR A 1 91 ? 0.730 -7.268 7.482 1.00 95.44 91 THR A N 1
ATOM 705 C CA . THR A 1 91 ? -0.023 -8.190 8.335 1.00 95.44 91 THR A CA 1
ATOM 706 C C . THR A 1 91 ? -1.068 -7.412 9.125 1.00 95.44 91 THR A C 1
ATOM 708 O O . THR A 1 91 ? -0.725 -6.522 9.903 1.00 95.44 91 THR A O 1
ATOM 711 N N . SER A 1 92 ? -2.340 -7.742 8.934 1.00 95.06 92 SER A N 1
ATOM 712 C CA . SER A 1 92 ? -3.460 -7.265 9.736 1.00 95.06 92 SER A CA 1
ATOM 713 C C . SER A 1 92 ? -3.604 -8.145 10.970 1.00 95.06 92 SER A C 1
ATOM 715 O O . SER A 1 92 ? -3.638 -9.371 10.892 1.00 95.06 92 SER A O 1
ATOM 717 N N . THR A 1 93 ? -3.691 -7.501 12.124 1.00 94.12 93 THR A N 1
ATOM 718 C CA . THR A 1 93 ? -3.931 -8.124 13.422 1.00 94.12 93 THR A CA 1
ATOM 719 C C . THR A 1 93 ? -5.107 -7.437 14.111 1.00 94.12 93 THR A C 1
ATOM 721 O O . THR A 1 93 ? -5.716 -6.502 13.581 1.00 94.12 93 THR A O 1
ATOM 724 N N . GLN A 1 94 ? -5.441 -7.878 15.324 1.00 92.25 94 GLN A N 1
ATOM 725 C CA . GLN A 1 94 ? -6.461 -7.213 16.139 1.00 92.25 94 GLN A CA 1
ATOM 726 C C . GLN A 1 94 ? -6.080 -5.765 16.488 1.00 92.25 94 GLN A C 1
ATOM 728 O O . GLN A 1 94 ? -6.948 -4.897 16.491 1.00 92.25 94 GLN A O 1
ATOM 733 N N . GLN A 1 95 ? -4.789 -5.494 16.709 1.00 94.06 95 GLN A N 1
ATOM 734 C CA . GLN A 1 95 ? -4.291 -4.158 17.045 1.00 94.06 95 GLN A CA 1
ATOM 735 C C . GLN A 1 95 ? -4.267 -3.225 15.828 1.00 94.06 95 GLN A C 1
ATOM 737 O O . GLN A 1 95 ? -4.509 -2.023 15.952 1.00 94.06 95 GLN A O 1
ATOM 742 N N . GLY A 1 96 ? -3.963 -3.744 14.636 1.00 94.81 96 GLY A N 1
ATOM 743 C CA . GLY A 1 96 ? -3.675 -2.874 13.504 1.00 94.81 96 GLY A CA 1
ATOM 744 C C . GLY A 1 96 ? -3.036 -3.561 12.311 1.00 94.81 96 GLY A C 1
ATOM 745 O O . GLY A 1 96 ? -3.049 -4.783 12.210 1.00 94.81 96 GLY A O 1
ATOM 746 N N . VAL A 1 97 ? -2.469 -2.764 11.407 1.00 95.88 97 VAL A N 1
ATOM 747 C CA . VAL A 1 97 ? -1.688 -3.262 10.267 1.00 95.88 97 VAL A CA 1
ATOM 748 C C . VAL A 1 97 ? -0.211 -3.012 10.526 1.00 95.88 97 VAL A C 1
ATOM 750 O O . VAL A 1 97 ? 0.201 -1.879 10.774 1.00 95.88 97 VAL A O 1
ATOM 753 N N . TYR A 1 98 ? 0.583 -4.071 10.427 1.00 96.25 98 TYR A N 1
ATOM 754 C CA . TYR A 1 98 ? 2.032 -4.036 10.551 1.00 96.25 98 TYR A CA 1
ATOM 755 C C . TYR A 1 98 ? 2.698 -4.167 9.190 1.00 96.25 98 TYR A C 1
ATOM 757 O O . TYR A 1 98 ? 2.250 -4.941 8.349 1.00 96.25 98 TYR A O 1
ATOM 765 N N . GLY A 1 99 ? 3.800 -3.448 9.000 1.00 96.62 99 GLY A N 1
ATOM 766 C CA . GLY A 1 99 ? 4.674 -3.562 7.842 1.00 96.62 99 GLY A CA 1
ATOM 767 C C . GLY A 1 99 ? 6.039 -4.112 8.228 1.00 96.62 99 GLY A C 1
ATOM 768 O O . GLY A 1 99 ? 6.635 -3.672 9.212 1.00 96.62 99 GLY A O 1
ATOM 769 N N . LYS A 1 100 ? 6.569 -5.047 7.436 1.00 97.56 100 LYS A N 1
ATOM 770 C CA . LYS A 1 100 ? 7.942 -5.545 7.580 1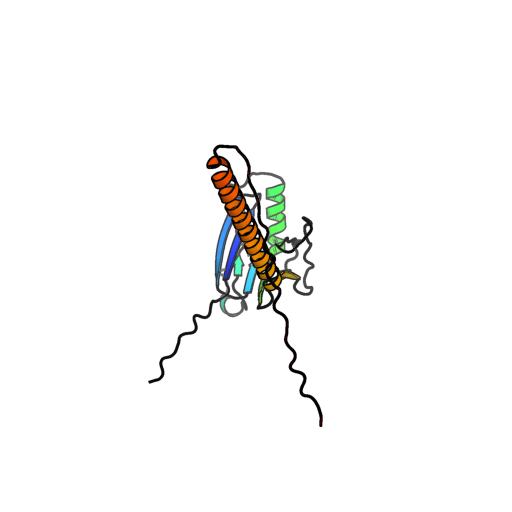.00 97.56 100 LYS A CA 1
ATOM 771 C C . LYS A 1 100 ? 8.669 -5.579 6.241 1.00 97.56 100 LYS A C 1
ATOM 773 O O . LYS A 1 100 ? 8.216 -6.207 5.282 1.00 97.56 100 LYS A O 1
ATOM 778 N N . ARG A 1 101 ? 9.835 -4.932 6.192 1.00 97.44 101 ARG A N 1
ATOM 779 C CA . ARG A 1 101 ? 10.686 -4.820 5.001 1.00 97.44 101 ARG A CA 1
ATOM 780 C C . ARG A 1 101 ? 11.712 -5.947 4.940 1.00 97.44 101 ARG A C 1
ATOM 782 O O . ARG A 1 101 ? 12.534 -6.102 5.843 1.00 97.44 101 ARG A O 1
ATOM 789 N N . PHE A 1 102 ? 11.732 -6.655 3.813 1.00 96.69 102 PHE A N 1
ATOM 790 C CA . PHE A 1 102 ? 12.734 -7.684 3.504 1.00 96.69 102 PHE A CA 1
ATOM 791 C C . PHE A 1 102 ? 13.578 -7.341 2.266 1.00 96.69 102 PHE A C 1
ATOM 793 O O . PHE A 1 102 ? 14.698 -7.852 2.101 1.00 96.69 102 PHE A O 1
ATOM 800 N N . CYS A 1 103 ? 13.055 -6.483 1.387 1.00 96.69 103 CYS A N 1
ATOM 801 C CA . CYS A 1 103 ? 13.723 -6.005 0.181 1.00 96.69 103 CYS A CA 1
ATOM 802 C C . CYS A 1 103 ? 14.998 -5.200 0.476 1.00 96.69 103 CYS A C 1
ATOM 804 O O . CYS A 1 103 ? 15.210 -4.708 1.585 1.00 96.69 103 CYS A O 1
ATOM 806 N N . GLN A 1 104 ? 15.881 -5.112 -0.518 1.00 97.31 104 GLN A N 1
ATOM 807 C CA . GLN A 1 104 ? 17.098 -4.301 -0.446 1.00 97.31 104 GLN A CA 1
ATOM 808 C C . GLN A 1 104 ? 16.783 -2.817 -0.682 1.00 97.31 104 GLN A C 1
ATOM 810 O O . GLN A 1 104 ? 17.384 -1.957 -0.040 1.00 97.31 104 GLN A O 1
ATOM 815 N N . GLY A 1 105 ? 15.780 -2.518 -1.517 1.00 95.88 105 GLY A N 1
ATOM 816 C CA . GLY A 1 105 ? 15.314 -1.159 -1.791 1.00 95.88 105 GLY A CA 1
ATOM 817 C C . GLY A 1 105 ? 14.880 -0.455 -0.510 1.00 95.88 105 GLY A C 1
ATOM 818 O O . GLY A 1 105 ? 14.357 -1.095 0.407 1.00 95.88 105 GLY A O 1
ATOM 819 N N . ARG A 1 106 ? 15.154 0.849 -0.399 1.00 95.62 106 ARG A N 1
ATOM 820 C CA . ARG A 1 106 ? 14.704 1.652 0.748 1.00 95.62 106 ARG A CA 1
ATOM 821 C C . ARG A 1 106 ? 13.187 1.778 0.685 1.00 95.62 106 ARG A C 1
ATOM 823 O O . ARG A 1 106 ? 12.649 2.114 -0.363 1.00 95.62 106 ARG A O 1
ATOM 830 N N . VAL A 1 107 ? 12.524 1.508 1.804 1.00 96.69 107 VAL A N 1
ATOM 831 C CA . VAL A 1 107 ? 11.071 1.634 1.921 1.00 96.69 107 VAL A CA 1
ATOM 832 C C . VAL A 1 107 ? 10.786 2.718 2.926 1.00 96.69 107 VAL A C 1
ATOM 834 O O . VAL A 1 107 ? 11.328 2.707 4.034 1.00 96.69 107 VAL A O 1
ATOM 837 N N . PHE A 1 108 ? 9.924 3.626 2.513 1.00 94.94 108 PHE A N 1
ATOM 838 C CA . PHE A 1 108 ? 9.377 4.639 3.373 1.00 94.94 108 PHE A CA 1
ATOM 839 C C . PHE A 1 108 ? 7.865 4.487 3.438 1.00 94.94 108 PHE A C 1
ATOM 841 O O . PHE A 1 108 ? 7.258 3.935 2.518 1.00 94.94 108 PHE A O 1
ATOM 848 N N . TRP A 1 109 ? 7.271 4.942 4.530 1.00 94.00 109 TRP A N 1
ATOM 849 C CA . TRP A 1 109 ? 5.844 4.823 4.764 1.00 94.00 109 TRP A CA 1
ATOM 850 C C . TRP A 1 109 ? 5.298 6.056 5.481 1.00 94.00 109 TRP A C 1
ATOM 852 O O . TRP A 1 109 ? 6.023 6.802 6.142 1.00 94.00 109 TRP A O 1
ATOM 862 N N . THR A 1 110 ? 3.995 6.241 5.332 1.00 91.00 110 THR A N 1
ATOM 863 C CA . THR A 1 110 ? 3.167 7.194 6.067 1.00 91.00 110 THR A CA 1
ATOM 864 C C . THR A 1 110 ? 1.884 6.473 6.476 1.00 91.00 110 THR A C 1
ATOM 866 O O . THR A 1 110 ? 1.539 5.433 5.904 1.00 91.00 110 THR A O 1
ATOM 869 N N . GLY A 1 111 ? 1.194 6.969 7.500 1.00 86.69 111 GLY A N 1
ATOM 870 C CA . GLY A 1 111 ? -0.012 6.322 8.007 1.00 86.69 111 GLY A CA 1
ATOM 871 C C . GLY A 1 111 ? -0.941 7.312 8.699 1.00 86.69 111 GLY A C 1
ATOM 872 O O . GLY A 1 111 ? -0.512 8.386 9.105 1.00 86.69 111 GLY A O 1
ATOM 873 N N . PRO A 1 112 ? -2.222 6.974 8.887 1.00 83.19 112 PRO A N 1
ATOM 874 C CA . PRO A 1 112 ? -3.220 7.931 9.364 1.00 83.19 112 PRO A CA 1
ATOM 875 C C . PRO A 1 112 ? -2.976 8.412 10.802 1.00 83.19 112 PRO A C 1
ATOM 877 O O . PRO A 1 112 ? -3.587 9.388 11.224 1.00 83.19 112 PRO A O 1
ATOM 880 N N . HIS A 1 113 ? -2.110 7.754 11.579 1.00 73.56 113 HIS A N 1
ATOM 881 C CA . HIS A 1 113 ? -1.771 8.154 12.953 1.00 73.56 113 HIS A CA 1
ATOM 882 C C . HIS A 1 113 ? -0.449 8.910 13.079 1.00 73.56 113 HIS A C 1
ATOM 884 O O . HIS A 1 113 ? -0.106 9.303 14.191 1.00 73.56 113 HIS A O 1
ATOM 890 N N . THR A 1 114 ? 0.286 9.132 11.990 1.00 69.81 114 THR A N 1
ATOM 891 C CA . THR A 1 114 ? 1.510 9.931 12.053 1.00 69.81 114 THR A CA 1
ATOM 892 C C . THR A 1 114 ? 1.124 11.404 12.176 1.00 69.81 114 THR A C 1
ATOM 894 O O . THR A 1 114 ? 0.495 11.961 11.282 1.00 69.81 114 THR A O 1
ATOM 897 N N . THR A 1 115 ? 1.447 12.026 13.310 1.00 60.72 115 THR A N 1
ATOM 898 C CA . THR A 1 115 ? 1.121 13.433 13.612 1.00 60.72 115 THR A CA 1
ATOM 899 C C . THR A 1 115 ? 2.011 14.434 12.875 1.00 60.72 115 THR A C 1
ATOM 901 O O . THR A 1 115 ? 1.694 15.619 12.852 1.00 60.72 115 THR A O 1
ATOM 904 N N . MET A 1 116 ? 3.094 13.968 12.2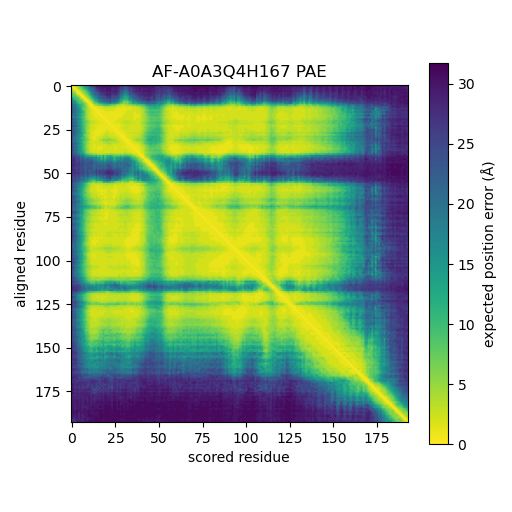47 1.00 60.25 116 MET A N 1
ATOM 905 C CA . MET A 1 116 ? 3.949 14.763 11.368 1.00 60.25 116 MET A CA 1
ATOM 906 C C . MET A 1 116 ? 3.865 14.250 9.923 1.00 60.25 116 MET A C 1
ATOM 908 O O . MET A 1 116 ? 3.745 13.038 9.725 1.00 60.25 116 MET A O 1
ATOM 912 N N . PRO A 1 117 ? 3.981 15.139 8.914 1.00 64.06 117 PRO A N 1
ATOM 913 C CA . PRO A 1 117 ? 4.024 14.780 7.491 1.00 64.06 117 PRO A CA 1
ATOM 914 C C . PRO A 1 117 ? 5.304 14.026 7.088 1.00 64.06 117 PRO A C 1
ATOM 916 O O . PRO A 1 117 ? 5.545 13.797 5.902 1.00 64.06 117 PRO A O 1
ATOM 919 N N . ASP A 1 118 ? 6.135 13.652 8.058 1.00 75.56 118 ASP A N 1
ATOM 920 C CA . ASP A 1 118 ? 7.434 13.063 7.815 1.00 75.56 118 ASP A CA 1
ATOM 921 C C . ASP A 1 118 ? 7.327 11.668 7.205 1.00 75.56 118 ASP A C 1
ATOM 923 O O . ASP A 1 118 ? 6.518 10.809 7.572 1.00 75.56 118 ASP A O 1
ATOM 927 N N . LEU A 1 119 ? 8.210 11.447 6.242 1.00 86.75 119 LEU A N 1
ATOM 928 C CA . LEU A 1 119 ? 8.356 10.194 5.541 1.00 86.75 119 LEU A CA 1
ATOM 929 C C . LEU A 1 119 ? 9.166 9.222 6.419 1.00 86.75 119 LEU A C 1
ATOM 931 O O . LEU A 1 119 ? 10.377 9.374 6.582 1.00 86.75 119 LEU A O 1
ATOM 935 N N . HIS A 1 120 ? 8.512 8.207 6.986 1.00 91.12 120 HIS A N 1
ATOM 936 C CA . HIS A 1 120 ? 9.143 7.307 7.953 1.00 91.12 120 HIS A CA 1
ATOM 937 C C . HIS A 1 120 ? 9.905 6.194 7.236 1.00 91.12 120 HIS A C 1
ATOM 939 O O . HIS A 1 120 ? 9.343 5.464 6.421 1.00 91.12 120 HIS A O 1
ATOM 945 N N . LYS A 1 121 ? 11.190 6.015 7.549 1.00 93.69 121 LYS A N 1
ATOM 946 C CA . LYS A 1 121 ? 12.002 4.936 6.971 1.00 93.69 121 LYS A CA 1
ATOM 947 C C . LYS A 1 121 ? 11.721 3.608 7.676 1.00 93.69 121 LYS A C 1
ATOM 949 O O . LYS A 1 121 ? 11.790 3.519 8.897 1.00 93.69 121 LYS A O 1
ATOM 954 N N . MET A 1 122 ? 11.456 2.556 6.903 1.00 95.00 122 MET A N 1
ATOM 955 C CA . MET A 1 122 ? 11.346 1.192 7.422 1.00 95.00 122 MET A CA 1
ATOM 956 C C . MET A 1 122 ? 12.707 0.492 7.366 1.00 95.00 122 MET A C 1
ATOM 958 O O . MET A 1 122 ? 13.293 0.295 6.288 1.00 95.00 122 MET A O 1
ATOM 962 N N . GLU A 1 123 ? 13.216 0.089 8.528 1.00 96.62 123 GLU A N 1
ATOM 963 C CA . GLU A 1 123 ? 14.466 -0.659 8.604 1.00 96.62 123 GLU A CA 1
ATOM 964 C C . GLU A 1 123 ? 14.302 -2.098 8.109 1.00 96.62 123 GLU A C 1
ATOM 966 O O . GLU A 1 123 ? 13.225 -2.698 8.128 1.00 96.62 123 GLU A O 1
ATOM 971 N N . ARG A 1 124 ? 15.381 -2.626 7.528 1.00 97.25 124 ARG A N 1
ATOM 972 C CA . ARG A 1 124 ? 15.364 -3.922 6.850 1.00 97.25 124 ARG A CA 1
ATOM 973 C C . ARG A 1 124 ? 15.610 -5.046 7.848 1.00 97.25 124 ARG A C 1
ATOM 975 O O . ARG A 1 124 ? 16.593 -5.001 8.575 1.00 97.25 124 ARG A O 1
ATOM 982 N N . ASN A 1 125 ? 14.801 -6.105 7.781 1.00 90.38 125 ASN A N 1
ATOM 983 C CA . ASN A 1 125 ? 14.921 -7.306 8.621 1.00 90.38 125 ASN A CA 1
ATOM 984 C C . ASN A 1 125 ? 14.857 -7.042 10.140 1.00 90.38 125 ASN A C 1
ATOM 986 O O . ASN A 1 125 ? 15.321 -7.872 10.915 1.00 90.38 125 ASN A O 1
ATOM 990 N N . THR A 1 126 ? 14.266 -5.927 10.563 1.00 93.81 126 THR A N 1
ATOM 991 C CA . THR A 1 126 ? 14.002 -5.610 11.973 1.00 93.81 126 THR A CA 1
ATOM 992 C C . THR A 1 126 ? 12.595 -6.060 12.383 1.00 93.81 126 THR A C 1
ATOM 994 O O . THR A 1 126 ? 11.898 -6.758 11.629 1.00 93.81 126 THR A O 1
ATOM 997 N N . GLU A 1 127 ? 12.167 -5.678 13.585 1.00 93.81 127 GLU A N 1
ATOM 998 C CA . GLU A 1 127 ? 10.792 -5.879 14.038 1.00 93.81 127 GLU A CA 1
ATOM 999 C C . GLU A 1 127 ? 9.773 -5.179 13.120 1.00 93.81 127 GLU A C 1
ATOM 1001 O O . GLU A 1 127 ? 10.092 -4.139 12.529 1.00 93.81 127 GLU A O 1
ATOM 1006 N N . PRO A 1 128 ? 8.566 -5.758 12.947 1.00 95.81 128 PRO A N 1
ATOM 1007 C CA . PRO A 1 128 ? 7.486 -5.110 12.213 1.00 95.81 128 PRO A CA 1
ATOM 1008 C C . PRO A 1 128 ? 7.121 -3.751 12.820 1.00 95.81 128 PRO A C 1
ATOM 1010 O O . PRO A 1 128 ? 7.063 -3.596 14.038 1.00 95.81 128 PRO A O 1
ATOM 1013 N N . VAL A 1 129 ? 6.804 -2.782 11.965 1.00 95.06 129 VAL A N 1
ATOM 1014 C CA . VAL A 1 129 ? 6.370 -1.440 12.376 1.00 95.06 129 VAL A CA 1
ATOM 1015 C C . VAL A 1 129 ? 4.852 -1.338 12.258 1.00 95.06 129 VAL A C 1
ATOM 1017 O O . VAL A 1 129 ? 4.288 -1.770 11.254 1.00 95.06 129 VAL A O 1
ATOM 1020 N N . LEU A 1 130 ? 4.190 -0.768 13.267 1.00 94.88 130 LEU A N 1
ATOM 1021 C CA . LEU A 1 130 ? 2.746 -0.525 13.258 1.00 94.88 130 LEU A CA 1
ATOM 1022 C C . LEU A 1 130 ? 2.422 0.661 12.337 1.00 94.88 130 LEU A C 1
ATOM 1024 O O . LEU A 1 130 ? 2.708 1.806 12.673 1.00 94.88 130 LEU A O 1
ATOM 1028 N N . LEU A 1 131 ? 1.825 0.380 11.178 1.00 94.44 131 LEU A N 1
ATOM 1029 C CA . LEU A 1 131 ? 1.477 1.383 10.163 1.00 94.44 131 LEU A CA 1
ATOM 1030 C C . LEU A 1 131 ? 0.109 2.023 10.426 1.00 94.44 131 LEU A C 1
ATOM 1032 O O . LEU A 1 131 ? -0.137 3.181 10.093 1.00 94.44 131 LEU A O 1
ATOM 1036 N N . PHE A 1 132 ? -0.795 1.241 11.015 1.00 93.94 132 PHE A N 1
ATOM 1037 C CA . PHE A 1 132 ? -2.177 1.611 11.289 1.00 93.94 132 PHE A CA 1
ATOM 1038 C C . PHE A 1 132 ? -2.628 0.991 12.605 1.00 93.94 132 PHE A C 1
ATOM 1040 O O . PHE A 1 132 ? -2.409 -0.201 12.794 1.00 93.94 132 PHE A O 1
ATOM 1047 N N . ASN A 1 133 ? -3.292 1.751 13.476 1.00 93.62 133 ASN A N 1
ATOM 1048 C CA . ASN A 1 133 ? -3.819 1.272 14.750 1.00 93.62 133 ASN A CA 1
ATOM 1049 C C . ASN A 1 133 ? -5.356 1.347 14.736 1.00 93.62 133 ASN A C 1
ATOM 1051 O O . ASN A 1 133 ? -5.939 2.429 14.643 1.00 93.62 133 ASN A O 1
ATOM 1055 N N . LYS A 1 134 ? -6.014 0.189 14.863 1.00 92.19 134 LYS A N 1
ATOM 1056 C CA . LYS A 1 134 ? -7.478 0.064 14.794 1.00 92.19 134 LYS A CA 1
ATOM 1057 C C . LYS A 1 134 ? -8.180 0.820 15.927 1.00 92.19 134 LYS A C 1
ATOM 1059 O O . LYS A 1 134 ? -9.253 1.372 15.702 1.00 92.19 134 LYS A O 1
ATOM 1064 N N . GLU A 1 135 ? -7.599 0.866 17.123 1.00 91.81 135 GLU A N 1
ATOM 1065 C CA . GLU A 1 135 ? -8.199 1.529 18.288 1.00 91.81 135 GLU A CA 1
ATOM 1066 C C . GLU A 1 135 ? -8.098 3.048 18.183 1.00 91.81 135 GLU A C 1
ATOM 1068 O O . GLU A 1 135 ? -9.109 3.736 18.305 1.00 91.81 135 GLU A O 1
ATOM 1073 N N . ILE A 1 136 ? -6.911 3.573 17.852 1.00 91.31 136 ILE A N 1
ATOM 1074 C CA . ILE A 1 136 ? -6.720 5.020 17.650 1.00 91.31 136 ILE A CA 1
ATOM 1075 C C . ILE A 1 136 ? -7.625 5.516 16.517 1.00 91.31 136 ILE A C 1
ATOM 1077 O O . ILE A 1 136 ? -8.163 6.621 16.581 1.00 91.31 136 ILE A O 1
ATOM 1081 N N . PHE A 1 137 ? -7.809 4.706 15.471 1.00 90.75 137 PHE A N 1
ATOM 1082 C CA . PHE A 1 137 ? -8.717 5.045 14.381 1.00 90.75 137 PHE A CA 1
ATOM 1083 C C . PHE A 1 137 ? -10.169 5.146 14.858 1.00 90.75 137 PHE A C 1
ATOM 1085 O O . PHE A 1 137 ? -10.794 6.181 14.646 1.00 90.75 137 PHE A O 1
ATOM 1092 N N . LYS A 1 138 ? -10.674 4.119 15.554 1.00 90.00 138 LYS A N 1
ATOM 1093 C CA . LYS A 1 138 ? -12.043 4.102 16.097 1.00 90.00 138 LYS A CA 1
ATOM 1094 C C . LYS A 1 138 ? -12.302 5.254 17.066 1.00 90.00 138 LYS A C 1
ATOM 1096 O O . LYS A 1 138 ? -13.359 5.874 17.002 1.00 90.00 138 LYS A O 1
ATOM 1101 N N . GLN A 1 139 ? -11.337 5.555 17.934 1.00 91.00 139 GLN A N 1
ATOM 1102 C CA . GLN A 1 139 ? -11.439 6.660 18.884 1.00 91.00 139 GLN A CA 1
ATOM 1103 C C . GLN A 1 139 ? -11.616 7.997 18.154 1.00 91.00 139 GLN A C 1
ATOM 1105 O O . GLN A 1 139 ? -12.575 8.721 18.411 1.00 91.00 139 GLN A O 1
ATOM 1110 N N . ARG A 1 140 ? -10.748 8.294 17.178 1.00 88.44 140 ARG A N 1
ATOM 1111 C CA . ARG A 1 140 ? -10.833 9.551 16.419 1.00 88.44 140 ARG A CA 1
ATOM 1112 C C . ARG A 1 140 ? -12.065 9.629 15.527 1.00 88.44 140 ARG A C 1
ATOM 1114 O O . ARG A 1 140 ? -12.632 10.705 15.369 1.00 88.44 140 ARG A O 1
ATOM 1121 N N . GLU A 1 141 ? -12.512 8.504 14.975 1.00 88.44 141 GLU A N 1
ATOM 1122 C CA . GLU A 1 141 ? -13.784 8.435 14.253 1.00 88.44 141 GLU A CA 1
ATOM 1123 C C . GLU A 1 141 ? -14.961 8.823 15.165 1.00 88.44 141 GLU A C 1
ATOM 1125 O O . GLU A 1 141 ? -15.819 9.607 14.762 1.00 88.44 141 GLU A O 1
ATOM 1130 N N . SER A 1 142 ? -14.981 8.320 16.403 1.00 91.25 142 SER A N 1
ATOM 1131 C CA . SER A 1 142 ? -16.005 8.660 17.396 1.00 91.25 142 SER A CA 1
ATOM 1132 C C . SER A 1 142 ? -15.961 10.138 17.789 1.00 91.25 142 SER A C 1
ATOM 1134 O O . SER A 1 142 ? -16.999 10.796 17.828 1.00 91.25 142 SER A O 1
ATOM 1136 N N . GLU A 1 143 ? -14.770 10.677 18.049 1.00 90.62 143 GLU A N 1
ATOM 1137 C CA . GLU A 1 143 ? -14.577 12.093 18.387 1.00 90.62 143 GLU A CA 1
ATOM 1138 C C . GLU A 1 143 ? -15.049 13.011 17.256 1.00 90.62 143 GLU A C 1
ATOM 1140 O O . GLU A 1 143 ? -15.790 13.966 17.493 1.00 90.62 143 GLU A O 1
ATOM 1145 N N . MET A 1 144 ? -14.683 12.689 16.013 1.00 88.25 144 MET A N 1
ATOM 1146 C CA . MET A 1 144 ? -15.098 13.448 14.836 1.00 88.25 144 MET A CA 1
ATOM 1147 C C . MET A 1 144 ? -16.620 13.403 14.649 1.00 88.25 144 MET A C 1
ATOM 1149 O O . MET A 1 144 ? -17.239 14.434 14.396 1.00 88.25 144 MET A O 1
ATOM 1153 N N . LYS A 1 145 ? -17.246 12.232 14.828 1.00 91.50 145 LYS A N 1
ATOM 1154 C CA . LYS A 1 145 ? -18.711 12.094 14.782 1.00 91.50 145 LYS A CA 1
ATOM 1155 C C . LYS A 1 145 ? -19.397 12.948 15.848 1.00 91.50 145 LYS A C 1
ATOM 1157 O O . LYS A 1 145 ? -20.367 13.635 15.535 1.00 91.50 145 LYS A O 1
ATOM 1162 N N . GLN A 1 146 ? -18.871 12.966 17.073 1.00 90.56 146 GLN A N 1
ATOM 1163 C CA . GLN A 1 146 ? -19.415 13.801 18.144 1.00 90.56 146 GLN A CA 1
ATOM 1164 C C . GLN A 1 146 ? -19.270 15.296 17.835 1.00 90.56 146 GLN A C 1
ATOM 1166 O O . GLN A 1 146 ? -20.206 16.057 18.062 1.00 90.56 146 GLN A O 1
ATOM 1171 N N . GLN A 1 147 ? -18.133 15.731 17.284 1.00 88.38 147 GLN A N 1
ATOM 1172 C CA . GLN A 1 147 ? -17.940 17.129 16.883 1.00 88.38 147 GLN A CA 1
ATOM 1173 C C . GLN A 1 147 ? -18.931 17.561 15.800 1.00 88.38 147 GLN A C 1
ATOM 1175 O O . GLN A 1 147 ? -19.507 18.643 15.905 1.00 88.38 147 GLN A O 1
ATOM 1180 N N . VAL A 1 148 ? -19.172 16.713 14.795 1.00 90.56 148 VAL A N 1
ATOM 1181 C CA . VAL A 1 148 ? -20.171 16.980 13.749 1.00 90.56 148 VAL A CA 1
ATOM 1182 C C . VAL A 1 148 ? -21.572 17.092 14.353 1.00 90.56 148 VAL A C 1
ATOM 1184 O O . VAL A 1 148 ? -22.278 18.054 14.058 1.00 90.56 148 VAL A O 1
ATOM 1187 N N . GLN A 1 149 ? -21.955 16.175 15.247 1.00 88.12 149 GLN A N 1
ATOM 1188 C CA . GLN A 1 149 ? -23.257 16.224 15.921 1.00 88.12 149 GLN A CA 1
ATOM 1189 C C . GLN A 1 149 ? -23.412 17.479 16.794 1.00 88.12 149 GLN A C 1
ATOM 1191 O O . GLN A 1 149 ? -24.468 18.113 16.799 1.00 88.12 149 GLN A O 1
ATOM 1196 N N . ASN A 1 150 ? -22.356 17.873 17.509 1.00 86.44 150 ASN A N 1
ATOM 1197 C CA . ASN A 1 150 ? -22.356 19.091 18.316 1.00 86.44 150 ASN A CA 1
ATOM 1198 C C . ASN A 1 150 ? -22.516 20.337 17.433 1.00 86.44 150 ASN A C 1
ATOM 1200 O O . ASN A 1 150 ? -23.309 21.217 17.758 1.00 86.44 150 ASN A O 1
ATOM 1204 N N . ALA A 1 151 ? -21.813 20.405 16.298 1.00 87.00 151 ALA A N 1
ATOM 1205 C CA . ALA A 1 151 ? -21.943 21.508 15.347 1.00 87.00 151 ALA A CA 1
ATOM 1206 C C . ALA A 1 151 ? -23.359 21.589 14.750 1.00 87.00 151 ALA A C 1
ATOM 1208 O O . ALA A 1 151 ? -23.907 22.684 14.624 1.00 87.00 151 ALA A O 1
ATOM 1209 N N . GLN A 1 152 ? -23.976 20.442 14.445 1.00 87.56 152 GLN A N 1
ATOM 1210 C CA . GLN A 1 152 ? -25.370 20.375 13.996 1.00 87.56 152 GLN A CA 1
ATOM 1211 C C . GLN A 1 152 ? -26.338 20.897 15.063 1.00 87.56 152 GLN A C 1
ATOM 1213 O O . GLN A 1 152 ? -27.163 21.753 14.761 1.00 87.56 152 GLN A O 1
ATOM 1218 N N . SER A 1 153 ? -26.194 20.470 16.321 1.00 86.56 153 SER A N 1
ATOM 1219 C CA . SER A 1 153 ? -27.060 20.942 17.411 1.00 86.56 153 SER A CA 1
ATOM 1220 C C . SER A 1 153 ? -26.918 22.448 17.668 1.00 86.56 153 SER A C 1
ATOM 1222 O O . SER A 1 153 ? -27.909 23.140 17.918 1.00 86.56 153 SER A O 1
ATOM 1224 N N . ILE A 1 154 ? -25.698 22.985 17.558 1.00 87.38 154 ILE A N 1
ATOM 1225 C CA . ILE A 1 154 ? -25.459 24.433 17.639 1.00 87.38 154 ILE A CA 1
ATOM 1226 C C . ILE A 1 154 ? -26.180 25.153 16.495 1.00 87.38 154 ILE A C 1
ATOM 1228 O O . ILE A 1 154 ? -26.843 26.162 16.730 1.00 87.38 154 ILE A O 1
ATOM 1232 N N . PHE A 1 155 ? -26.087 24.635 15.269 1.00 87.06 155 PHE A N 1
ATOM 1233 C CA . PHE A 1 155 ? -26.751 25.230 14.111 1.00 87.06 155 PHE A CA 1
ATOM 1234 C C . PHE A 1 155 ? -28.282 25.228 14.249 1.00 87.06 155 PHE A C 1
ATOM 1236 O O . PHE A 1 155 ? -28.932 26.239 13.971 1.00 87.06 155 PHE A O 1
ATOM 1243 N N . GLU A 1 156 ? -28.864 24.130 14.736 1.00 84.75 156 GLU A N 1
ATOM 1244 C CA . GLU A 1 156 ? -30.298 24.039 15.036 1.00 84.75 156 GLU A CA 1
ATOM 1245 C C . GLU A 1 156 ? -30.713 25.068 16.091 1.00 84.75 156 GLU A C 1
ATOM 1247 O O . GLU A 1 156 ? -31.675 25.811 15.894 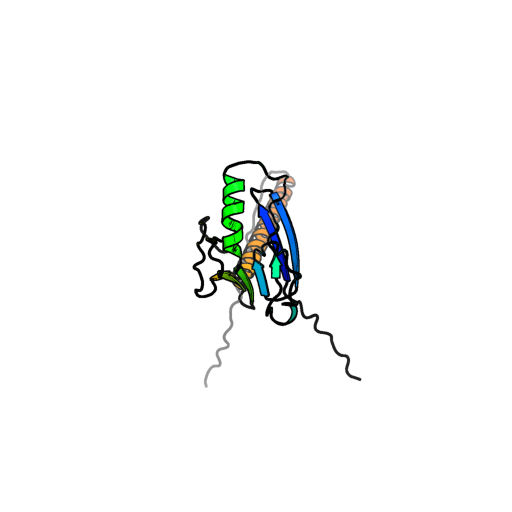1.00 84.75 156 GLU A O 1
ATOM 1252 N N . SER A 1 157 ? -29.936 25.180 17.170 1.00 83.00 157 SER A N 1
ATOM 1253 C CA . SER A 1 157 ? -30.185 26.154 18.236 1.00 83.00 157 SER A CA 1
ATOM 1254 C C . SER A 1 157 ? -30.156 27.592 17.706 1.00 83.00 157 SER A C 1
ATOM 1256 O O . SER A 1 157 ? -31.057 28.376 17.998 1.00 83.00 157 SER A O 1
ATOM 1258 N N . ILE A 1 158 ? -29.168 27.940 16.871 1.00 82.38 158 ILE A N 1
ATOM 1259 C CA . ILE A 1 158 ? -29.082 29.263 16.226 1.00 82.38 158 ILE A CA 1
ATOM 1260 C C . ILE A 1 158 ? -30.295 29.514 15.322 1.00 82.38 158 ILE A C 1
ATOM 1262 O O . ILE A 1 158 ? -30.865 30.604 15.355 1.00 82.38 158 ILE A O 1
ATOM 1266 N N . THR A 1 159 ? -30.718 28.512 14.550 1.00 77.12 159 THR A N 1
ATOM 1267 C CA . THR A 1 159 ? -31.875 28.624 13.648 1.00 77.12 159 THR A CA 1
ATOM 1268 C C . THR A 1 159 ? -33.163 28.906 14.424 1.00 77.12 159 THR A C 1
ATOM 1270 O O . THR A 1 159 ? -33.942 29.779 14.037 1.00 77.12 159 THR A O 1
ATOM 1273 N N . ILE A 1 160 ? -33.372 28.223 15.555 1.00 82.75 160 ILE A N 1
ATOM 1274 C CA . ILE A 1 160 ? -34.520 28.464 16.440 1.00 82.75 160 ILE A CA 1
ATOM 1275 C C . ILE A 1 160 ? -34.497 29.905 16.955 1.00 82.75 160 ILE A C 1
ATOM 1277 O O . ILE A 1 160 ? -35.502 30.605 16.854 1.00 82.75 160 ILE A O 1
ATOM 1281 N N . LEU A 1 161 ? -33.351 30.379 17.453 1.00 77.31 161 LEU A N 1
ATOM 1282 C CA . LEU A 1 161 ? -33.221 31.748 17.961 1.00 77.31 161 LEU A CA 1
ATOM 1283 C C . LEU A 1 161 ? -33.505 32.802 16.883 1.00 77.31 161 LEU A C 1
ATOM 1285 O O . LEU A 1 161 ? -34.219 33.766 17.151 1.00 77.31 161 LEU A O 1
ATOM 1289 N N . GLN A 1 162 ? -33.004 32.606 15.660 1.00 76.25 162 GLN A N 1
ATOM 1290 C CA . GLN A 1 162 ? -33.299 33.488 14.526 1.00 76.25 162 GLN A CA 1
ATOM 1291 C C . GLN A 1 162 ? -34.790 33.490 14.173 1.00 76.25 162 GLN A C 1
ATOM 1293 O O . GLN A 1 162 ? -35.372 34.553 13.952 1.00 76.25 162 GLN A O 1
ATOM 1298 N N . SER A 1 163 ? -35.425 32.314 14.160 1.00 78.75 163 SER A N 1
ATOM 1299 C CA . SER A 1 163 ? -36.865 32.196 13.924 1.00 78.75 163 SER A CA 1
ATOM 1300 C C . SER A 1 163 ? -37.671 32.948 14.986 1.00 78.75 163 SER A C 1
ATOM 1302 O O . SER A 1 163 ? -38.542 33.743 14.635 1.00 78.75 163 SER A O 1
ATOM 1304 N N . LEU A 1 164 ? -37.340 32.774 16.269 1.00 76.12 164 LEU A N 1
ATOM 1305 C CA . LEU A 1 164 ? -37.999 33.474 17.377 1.00 76.12 164 LEU A CA 1
ATOM 1306 C C . LEU A 1 164 ? -37.815 34.996 17.284 1.00 76.12 164 LEU A C 1
ATOM 1308 O O . LEU A 1 164 ? -38.782 35.737 17.444 1.00 76.12 164 LEU A O 1
ATOM 1312 N N . ALA A 1 165 ? -36.607 35.464 16.956 1.00 71.69 165 ALA A N 1
ATOM 1313 C CA . ALA A 1 165 ? -36.321 36.883 16.748 1.00 71.69 165 ALA A CA 1
ATOM 1314 C C . ALA A 1 165 ? -37.185 37.492 15.631 1.00 71.69 165 ALA A C 1
ATOM 1316 O O . ALA A 1 165 ? -37.740 38.575 15.798 1.00 71.69 165 ALA A 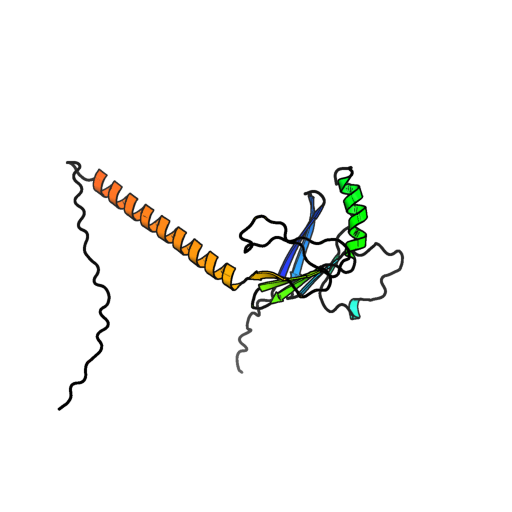O 1
ATOM 1317 N N . SER A 1 166 ? -37.339 36.777 14.510 1.00 71.88 166 SER A N 1
ATOM 1318 C CA . SER A 1 166 ? -38.120 37.241 13.352 1.00 71.88 166 SER A CA 1
ATOM 1319 C C . SER A 1 166 ? -39.627 37.337 13.610 1.00 71.88 166 SER A C 1
ATOM 1321 O O . SER A 1 166 ? -40.329 38.053 12.901 1.00 71.88 166 SER A O 1
ATOM 1323 N N . GLN A 1 167 ? -40.122 36.629 14.627 1.00 70.06 167 GLN A N 1
ATOM 1324 C CA . GLN A 1 167 ? -41.530 36.628 15.021 1.00 70.06 167 GLN A CA 1
ATOM 1325 C C . GLN A 1 167 ? -41.849 37.683 16.095 1.00 70.06 167 GLN A C 1
ATOM 1327 O O . GLN A 1 167 ? -43.017 37.858 16.437 1.00 70.06 167 GLN A O 1
ATOM 1332 N N . SER A 1 168 ? -40.845 38.394 16.628 1.00 62.34 168 SER A N 1
ATOM 1333 C CA . SER A 1 168 ? -41.045 39.431 17.647 1.00 62.34 168 SER A CA 1
ATOM 1334 C C . SER A 1 168 ? -41.432 40.771 16.999 1.00 62.34 168 SER A C 1
ATOM 1336 O O . SER A 1 168 ? -40.609 41.363 16.299 1.00 62.34 168 SER A O 1
ATOM 1338 N N . PRO A 1 169 ? -42.644 41.311 17.240 1.00 58.44 169 PRO A N 1
ATOM 1339 C CA . PRO A 1 169 ? -43.093 42.569 16.632 1.00 58.44 169 PRO A CA 1
ATOM 1340 C C . PRO A 1 169 ? -42.367 43.821 17.165 1.00 58.44 169 PRO A C 1
ATOM 1342 O O . PRO A 1 169 ? -42.468 44.881 16.553 1.00 58.44 169 PRO A O 1
ATOM 1345 N N . LEU A 1 170 ? -41.639 43.709 18.284 1.00 62.53 170 LEU A N 1
ATOM 1346 C CA . LEU A 1 170 ? -40.863 44.790 18.919 1.00 62.53 170 LEU A CA 1
ATOM 1347 C C . LEU A 1 170 ? -39.340 44.538 18.907 1.00 62.53 170 LEU A C 1
ATOM 1349 O O . LEU A 1 170 ? -38.581 45.408 19.319 1.00 62.53 170 LEU A O 1
ATOM 1353 N N . GLY A 1 171 ? -38.880 43.370 18.440 1.00 58.78 171 GLY A N 1
ATOM 1354 C CA . GLY A 1 171 ? -37.454 43.023 18.354 1.00 58.78 171 GLY A CA 1
ATOM 1355 C C . GLY A 1 171 ? -36.774 42.599 19.666 1.00 58.78 171 GLY A C 1
ATOM 1356 O O . GLY A 1 171 ? -35.573 42.338 19.655 1.00 58.78 171 GLY A O 1
ATOM 1357 N N . GLU A 1 172 ? -37.492 42.492 20.789 1.00 66.94 172 GLU A N 1
ATOM 1358 C CA . GLU A 1 172 ? -36.921 42.001 22.054 1.00 66.94 172 GLU A CA 1
ATOM 1359 C C . GLU A 1 172 ? -36.930 40.463 22.126 1.00 66.94 172 GLU A C 1
ATOM 1361 O O . GLU A 1 172 ? -37.939 39.820 21.821 1.00 66.94 172 GLU A O 1
ATOM 1366 N N . ILE A 1 173 ? -35.797 39.877 22.542 1.00 62.34 173 ILE A N 1
ATOM 1367 C CA . ILE A 1 173 ? -35.614 38.442 22.813 1.00 62.34 173 ILE A CA 1
ATOM 1368 C C . ILE A 1 173 ? -35.262 38.286 24.298 1.00 62.34 173 ILE A C 1
ATOM 1370 O O . ILE A 1 173 ? -34.252 38.824 24.750 1.00 62.34 173 ILE A O 1
ATOM 1374 N N . THR A 1 174 ? -36.044 37.513 25.055 1.00 54.78 174 THR A N 1
ATOM 1375 C CA . THR A 1 174 ? -35.738 37.160 26.454 1.00 54.78 174 THR A CA 1
ATOM 1376 C C . THR A 1 174 ? -35.356 35.682 26.542 1.00 54.78 174 THR A C 1
ATOM 1378 O O . THR A 1 174 ? -36.168 34.809 26.244 1.00 54.78 174 THR A O 1
ATOM 1381 N N . LEU A 1 175 ? -34.114 35.385 26.941 1.00 53.56 175 LEU A N 1
ATOM 1382 C CA . LEU A 1 175 ? -33.614 34.016 27.120 1.00 53.56 175 LEU A CA 1
ATOM 1383 C C . LEU A 1 175 ? -33.676 33.607 28.595 1.00 53.56 175 LEU A C 1
ATOM 1385 O O . LEU A 1 175 ? -32.896 34.101 29.406 1.00 53.56 175 LEU A O 1
ATOM 1389 N N . ASN A 1 176 ? -34.560 32.666 28.933 1.00 52.31 176 ASN A N 1
ATOM 1390 C CA . ASN A 1 176 ? -34.564 32.014 30.243 1.00 52.31 176 ASN A CA 1
ATOM 1391 C C . ASN A 1 176 ? -33.672 30.766 30.205 1.00 52.31 176 ASN A C 1
ATOM 1393 O O . ASN A 1 176 ? -34.040 29.744 29.629 1.00 52.31 176 ASN A O 1
ATOM 1397 N N . LEU A 1 177 ? -32.502 30.844 30.836 1.00 44.66 177 LEU A N 1
ATOM 1398 C CA . LEU A 1 177 ? -31.649 29.684 31.093 1.00 44.66 177 LEU A CA 1
ATOM 1399 C C . LEU A 1 177 ? -32.167 28.955 32.337 1.00 44.66 177 LEU A C 1
ATOM 1401 O O . LEU A 1 177 ? -32.056 29.468 33.449 1.00 44.66 177 LEU A O 1
ATOM 1405 N N . VAL A 1 178 ? -32.733 27.762 32.151 1.00 42.09 178 VAL A N 1
ATOM 1406 C CA . VAL A 1 178 ? -33.122 26.882 33.261 1.00 42.09 178 VAL A CA 1
ATOM 1407 C C . VAL A 1 178 ? -31.962 25.930 33.542 1.00 42.09 178 VAL A C 1
ATOM 1409 O O . VAL A 1 178 ? -31.502 25.224 32.645 1.00 42.09 178 VAL A O 1
ATOM 1412 N N . THR A 1 179 ? -31.457 25.918 34.774 1.00 41.50 179 THR A N 1
ATOM 1413 C CA . THR A 1 179 ? -30.411 24.983 35.198 1.00 41.50 179 THR A CA 1
ATOM 1414 C C . THR A 1 179 ? -30.953 23.555 35.221 1.00 41.50 179 THR A C 1
ATOM 1416 O O . THR A 1 179 ? -31.963 23.272 35.862 1.00 41.50 179 THR A O 1
ATOM 1419 N N . VAL A 1 180 ? -30.268 22.638 34.533 1.00 39.31 180 VAL A N 1
ATOM 1420 C CA . VAL A 1 180 ? -30.569 21.203 34.602 1.00 39.31 180 VAL A CA 1
ATOM 1421 C C . VAL A 1 180 ? -29.908 20.651 35.871 1.00 39.31 180 VAL A C 1
ATOM 1423 O O . VAL A 1 180 ? -28.686 20.773 35.995 1.00 39.31 180 VAL A O 1
ATOM 1426 N N . PRO A 1 181 ? -30.655 20.086 36.837 1.00 41.00 181 PRO A N 1
ATOM 1427 C CA . PRO A 1 181 ? -30.048 19.533 38.039 1.00 41.00 181 PRO A CA 1
ATOM 1428 C C . PRO A 1 181 ? -29.182 18.322 37.672 1.00 41.00 181 PRO A C 1
ATOM 1430 O O . PRO A 1 181 ? -29.630 17.390 37.006 1.00 41.00 181 PRO A O 1
ATOM 1433 N N . SER A 1 182 ? -27.921 18.348 38.101 1.00 36.22 182 SER A N 1
ATOM 1434 C CA . SER A 1 182 ? -27.014 17.204 38.018 1.00 36.22 182 SER A CA 1
ATOM 1435 C C . SER A 1 182 ? -27.543 16.048 38.878 1.00 36.22 182 SER A C 1
ATOM 1437 O O . SER A 1 182 ? -28.012 16.313 39.986 1.00 36.22 182 SER A O 1
ATOM 1439 N N . PRO A 1 183 ? -27.454 14.784 38.425 1.00 45.72 183 PRO A N 1
ATOM 1440 C CA . PRO A 1 183 ? -27.923 13.642 39.201 1.00 45.72 183 PRO A CA 1
ATOM 1441 C C . PRO A 1 183 ? -27.115 13.513 40.499 1.00 45.72 183 PRO A C 1
ATOM 1443 O O . PRO A 1 183 ? -25.925 13.195 40.485 1.00 45.72 183 PRO A O 1
ATOM 1446 N N . THR A 1 184 ? -27.770 13.791 41.624 1.00 41.59 184 THR A N 1
ATOM 1447 C CA . THR A 1 184 ? -27.218 13.614 42.967 1.00 41.59 184 THR A CA 1
ATOM 1448 C C . THR A 1 184 ? -27.147 12.121 43.270 1.00 41.59 184 THR A C 1
ATOM 1450 O O . THR A 1 184 ? -28.162 11.429 43.279 1.00 41.59 184 THR A O 1
ATOM 1453 N N . ASN A 1 185 ? -25.938 11.612 43.494 1.00 51.81 185 ASN A N 1
ATOM 1454 C CA . ASN A 1 185 ? -25.706 10.230 43.893 1.00 51.81 185 ASN A CA 1
ATOM 1455 C C . ASN A 1 185 ? -26.078 10.097 45.382 1.00 51.81 185 A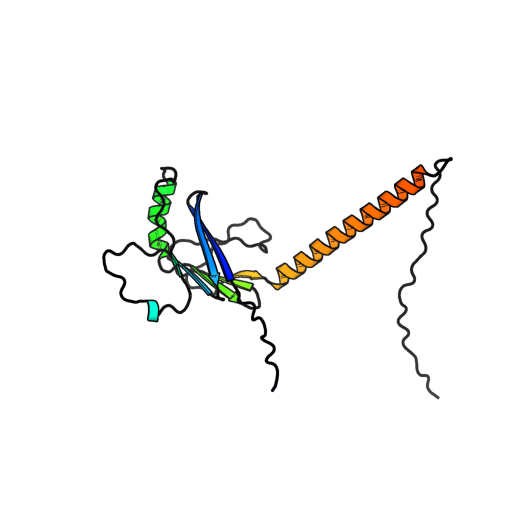SN A C 1
ATOM 1457 O O . ASN A 1 185 ? -25.286 10.454 46.254 1.00 51.81 185 ASN A O 1
ATOM 1461 N N . GLU A 1 186 ? -27.299 9.653 45.684 1.00 42.78 186 GLU A N 1
ATOM 1462 C CA . GLU A 1 186 ? -27.731 9.386 47.059 1.00 42.78 186 GLU A CA 1
ATOM 1463 C C . GLU A 1 186 ? -27.078 8.093 47.569 1.00 42.78 186 GLU A C 1
ATOM 1465 O O . GLU A 1 186 ? -27.531 6.979 47.306 1.00 42.78 186 GLU A O 1
ATOM 1470 N N . SER A 1 187 ? -25.984 8.234 48.318 1.00 47.09 187 SER A N 1
ATOM 1471 C CA . SER A 1 187 ? -25.466 7.168 49.170 1.00 47.09 187 SER A CA 1
ATOM 1472 C C . SER A 1 187 ? -26.355 7.064 50.409 1.00 47.09 187 SER A C 1
ATOM 1474 O O . SER A 1 187 ? -26.310 7.929 51.285 1.00 47.09 187 SER A O 1
ATOM 1476 N N . ILE A 1 188 ? -27.163 6.007 50.474 1.00 45.22 188 ILE A N 1
ATOM 1477 C CA . ILE A 1 188 ? -27.978 5.647 51.638 1.00 45.22 188 ILE A CA 1
ATOM 1478 C C . ILE A 1 188 ? -27.052 5.409 52.841 1.00 45.22 188 ILE A C 1
ATOM 1480 O O . ILE A 1 188 ? -26.302 4.434 52.883 1.00 45.22 188 ILE A O 1
ATOM 1484 N N . GLY A 1 189 ? -27.110 6.306 53.825 1.00 43.44 189 GLY A N 1
ATOM 1485 C CA . GLY A 1 189 ? -26.543 6.091 55.151 1.00 43.44 189 GLY A CA 1
ATOM 1486 C C . GLY A 1 189 ? -27.472 5.202 55.975 1.00 43.44 189 GLY A C 1
ATOM 1487 O O . GLY A 1 189 ? -28.581 5.609 56.309 1.00 43.44 189 GLY A O 1
ATOM 1488 N N . CYS A 1 190 ? -27.024 3.993 56.316 1.00 45.91 190 CYS A N 1
ATOM 1489 C CA . CYS A 1 190 ? -27.662 3.177 57.346 1.00 45.91 190 CYS A CA 1
ATOM 1490 C C . CYS A 1 190 ? -27.097 3.599 58.709 1.00 45.91 190 CYS A C 1
ATOM 1492 O O . CYS A 1 190 ? -25.911 3.412 58.976 1.00 45.91 190 CYS A O 1
ATOM 1494 N N . GLY A 1 191 ? -27.942 4.213 59.538 1.00 39.56 191 GLY A N 1
ATOM 1495 C CA . GLY A 1 191 ? -27.620 4.598 60.909 1.00 39.56 191 GLY A CA 1
ATOM 1496 C C . GLY A 1 191 ? -27.585 3.398 61.858 1.00 39.56 191 GLY A C 1
ATOM 1497 O O . GLY A 1 191 ? -28.357 2.453 61.725 1.00 39.56 191 GLY A O 1
ATOM 1498 N N . THR A 1 192 ? -26.672 3.468 62.819 1.00 46.28 192 THR A N 1
ATOM 1499 C CA . THR A 1 192 ? -26.600 2.658 64.041 1.00 46.28 192 THR A CA 1
ATOM 1500 C C . THR A 1 192 ? -27.600 3.147 65.087 1.00 46.28 192 THR A C 1
ATOM 1502 O O . THR A 1 192 ? -27.589 4.344 65.363 1.00 46.28 192 THR A O 1
ATOM 1505 N N . PHE A 1 193 ? -28.355 2.229 65.704 1.00 44.53 193 PHE A N 1
ATOM 1506 C CA . PHE A 1 193 ? -28.515 2.047 67.159 1.00 44.53 193 PHE A CA 1
ATOM 1507 C C . PHE A 1 193 ? -28.937 0.600 67.431 1.00 44.53 193 PHE A C 1
ATOM 1509 O O . PHE A 1 193 ? -29.793 0.093 66.672 1.00 44.53 193 PHE A O 1
#